Protein AF-A0A6I4SU66-F1 (afdb_monomer)

Secondary structure (DSSP, 8-state):
---TTHHHHHHHHTTPPPPPEEEE-SSSSPEEEEPPPPHHHHHHHHHHHHHHHHHHHHHTTS-EEEEEEETT-SS-EEE-HHHHHT-S-EETTTTEETTEEEEEEEEPPHHHHHHHHHHHHHHHHHHS-TTSS--HHHHHHHHHHHSSS---HHHHHHHHHHS---HHHH-------

Sequence (177 aa):
MAKNGEWAEYEKVIHAPAPRSVKQWDPFPPRTVTEAPSKEYLRRIALHEEFVSRLRDALSSAEWRVRALPRHKLQFEEIAPAALLKSGVISFVRSQVGKLEEVEIIPSTAEERLTKLIWFIEQVCSVVPPKSGMTKPMIQDLAERLFEFHVGDDVFKVAWVEAKIPTGYKTGGRPKQ

Structure (mmCIF, N/CA/C/O backbone):
data_AF-A0A6I4SU66-F1
#
_entry.id   AF-A0A6I4SU66-F1
#
loop_
_atom_site.group_PDB
_atom_site.id
_atom_site.type_symbol
_atom_site.label_atom_id
_atom_site.label_alt_id
_atom_site.label_comp_id
_atom_site.label_asym_id
_atom_site.label_entity_id
_atom_site.label_seq_id
_atom_site.pdbx_PDB_ins_code
_atom_site.Cartn_x
_atom_site.Cartn_y
_atom_site.Cartn_z
_atom_site.occupancy
_atom_site.B_iso_or_equiv
_atom_site.auth_seq_id
_atom_site.auth_comp_id
_atom_site.auth_asym_id
_atom_site.auth_atom_id
_atom_site.pdbx_PDB_model_num
ATOM 1 N N . MET A 1 1 ? 11.846 -2.186 -2.540 1.00 53.62 1 MET A N 1
ATOM 2 C CA . MET A 1 1 ? 13.163 -1.507 -2.603 1.00 53.62 1 MET A CA 1
ATOM 3 C C . MET 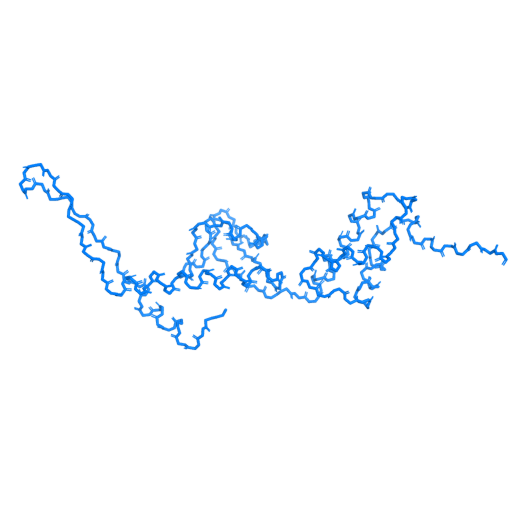A 1 1 ? 14.000 -2.136 -3.716 1.00 53.62 1 MET A C 1
ATOM 5 O O . MET A 1 1 ? 13.967 -3.356 -3.859 1.00 53.62 1 MET A O 1
ATOM 9 N N . ALA A 1 2 ? 14.671 -1.330 -4.546 1.00 54.66 2 ALA A N 1
ATOM 10 C CA . ALA A 1 2 ? 15.570 -1.827 -5.594 1.00 54.66 2 ALA A CA 1
ATOM 11 C C . ALA A 1 2 ? 16.828 -2.440 -4.956 1.00 54.66 2 ALA A C 1
ATOM 13 O O . ALA A 1 2 ? 17.297 -1.936 -3.935 1.00 54.66 2 ALA A O 1
ATOM 14 N N . LYS A 1 3 ? 17.369 -3.524 -5.521 1.00 59.78 3 LYS A N 1
ATOM 15 C CA . LYS A 1 3 ? 18.673 -4.045 -5.088 1.00 59.78 3 LYS A CA 1
ATOM 16 C C . LYS A 1 3 ? 19.758 -3.144 -5.680 1.00 59.78 3 LYS A C 1
ATOM 18 O O . LYS A 1 3 ? 19.577 -2.585 -6.762 1.00 59.78 3 LYS A O 1
ATOM 23 N N . ASN A 1 4 ? 20.856 -2.973 -4.944 1.00 56.72 4 ASN A N 1
ATOM 24 C CA . ASN A 1 4 ? 21.953 -2.060 -5.280 1.00 56.72 4 ASN A CA 1
ATOM 25 C C . ASN A 1 4 ? 22.284 -2.064 -6.784 1.00 56.72 4 ASN A C 1
ATOM 27 O O . ASN A 1 4 ? 22.707 -3.080 -7.327 1.00 56.72 4 ASN A O 1
ATOM 31 N N . GLY A 1 5 ? 22.093 -0.913 -7.437 1.00 75.25 5 GLY A N 1
ATOM 32 C CA . GLY A 1 5 ? 22.437 -0.678 -8.843 1.00 75.25 5 GLY A CA 1
ATOM 33 C C . GLY A 1 5 ? 21.297 -0.835 -9.856 1.00 75.25 5 GLY A C 1
ATOM 34 O O . GLY A 1 5 ? 21.378 -0.221 -10.914 1.00 75.25 5 GLY A O 1
ATOM 35 N N . GLU A 1 6 ? 20.212 -1.554 -9.545 1.00 81.50 6 GLU A N 1
ATOM 36 C CA . GLU A 1 6 ? 19.093 -1.755 -10.490 1.00 81.50 6 GLU A CA 1
ATOM 37 C C . GLU A 1 6 ? 18.376 -0.442 -10.820 1.00 81.50 6 GLU A C 1
ATOM 39 O O . GLU A 1 6 ? 17.959 -0.223 -11.952 1.00 81.50 6 GLU A O 1
ATOM 44 N N . TRP A 1 7 ? 18.244 0.456 -9.838 1.00 83.12 7 TRP A N 1
ATOM 45 C CA . TRP A 1 7 ? 17.643 1.770 -10.065 1.00 83.12 7 TRP A CA 1
ATOM 46 C C . TRP A 1 7 ? 18.511 2.635 -10.986 1.00 83.12 7 TRP A C 1
ATOM 48 O O . TRP A 1 7 ? 18.013 3.211 -11.947 1.00 83.12 7 TRP A O 1
ATOM 58 N N . ALA A 1 8 ? 19.826 2.637 -10.759 1.00 84.88 8 ALA A N 1
ATOM 59 C CA . ALA A 1 8 ? 20.783 3.337 -11.612 1.00 84.88 8 ALA A CA 1
ATOM 60 C C . ALA A 1 8 ? 20.853 2.732 -13.027 1.00 84.88 8 ALA A C 1
ATOM 62 O O . ALA A 1 8 ? 21.100 3.440 -14.000 1.00 84.88 8 ALA A O 1
ATOM 63 N N . GLU A 1 9 ? 20.650 1.418 -13.167 1.00 86.25 9 GLU A N 1
ATOM 64 C CA . GLU A 1 9 ? 20.491 0.771 -14.472 1.00 86.25 9 GLU A CA 1
ATOM 65 C C . GLU A 1 9 ? 19.191 1.218 -15.144 1.00 86.25 9 GLU A C 1
ATOM 67 O O . GLU A 1 9 ? 19.202 1.604 -16.313 1.00 86.25 9 GLU A O 1
ATOM 72 N N . TYR A 1 10 ? 18.086 1.219 -14.4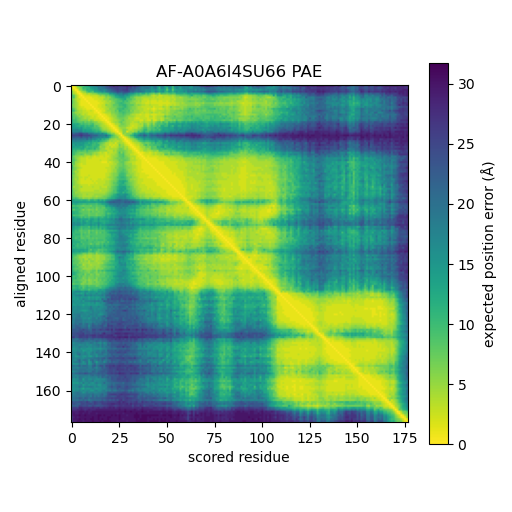00 1.00 85.31 10 TYR A N 1
ATOM 73 C CA . TYR A 1 10 ? 16.786 1.630 -14.904 1.00 85.31 10 TYR A CA 1
ATOM 74 C C . TYR A 1 10 ? 16.804 3.072 -15.403 1.00 85.31 10 TYR A C 1
ATOM 76 O O . TYR A 1 10 ? 16.348 3.312 -16.516 1.00 85.31 10 TYR A O 1
ATOM 84 N N . GLU A 1 11 ? 17.408 4.000 -14.657 1.00 85.62 11 GLU A N 1
ATOM 85 C CA . GLU A 1 11 ? 17.603 5.398 -15.064 1.00 85.62 11 GLU A CA 1
ATOM 86 C C . GLU A 1 11 ? 18.353 5.527 -16.397 1.00 85.62 11 GLU A C 1
ATOM 88 O O . GLU A 1 11 ? 17.979 6.351 -17.232 1.00 85.62 11 GLU A O 1
ATOM 93 N N . LYS A 1 12 ? 19.356 4.676 -16.655 1.00 87.62 12 LYS A N 1
ATOM 94 C CA . LYS A 1 12 ? 20.099 4.684 -17.927 1.00 87.62 12 LYS A CA 1
ATOM 95 C C . LYS A 1 12 ? 19.238 4.260 -19.114 1.00 87.62 12 LYS A C 1
ATOM 97 O O . LYS A 1 12 ? 19.378 4.821 -20.195 1.00 87.62 12 LYS A O 1
ATOM 102 N N . VAL A 1 13 ? 18.358 3.275 -18.928 1.00 89.19 13 VAL A N 1
ATOM 103 C CA . VAL A 1 13 ? 17.538 2.708 -20.019 1.00 89.19 13 VAL A CA 1
ATOM 104 C C . VAL A 1 13 ? 16.131 3.306 -20.100 1.00 89.19 13 VAL A C 1
ATOM 106 O O . VAL A 1 13 ? 15.349 2.959 -20.985 1.00 89.19 13 VAL A O 1
ATOM 109 N N . ILE A 1 14 ? 15.781 4.225 -19.202 1.00 86.56 14 ILE A N 1
ATOM 110 C CA . ILE A 1 14 ? 14.412 4.722 -19.020 1.00 86.56 14 ILE A CA 1
ATOM 111 C C . ILE A 1 14 ? 13.856 5.428 -20.261 1.00 86.56 14 ILE A C 1
ATOM 113 O O . ILE A 1 14 ? 12.670 5.315 -20.593 1.00 86.56 14 ILE A O 1
ATOM 117 N N . HIS A 1 15 ? 14.741 6.098 -20.997 1.00 85.56 15 HIS A N 1
ATOM 118 C CA . HIS A 1 15 ? 14.421 6.849 -22.204 1.00 85.56 15 HIS A CA 1
ATOM 119 C C . HIS A 1 15 ? 14.524 6.015 -23.489 1.00 85.56 15 HIS A C 1
ATOM 121 O O . HIS A 1 15 ? 14.256 6.548 -24.566 1.00 85.56 15 HIS A O 1
ATOM 127 N N . ALA A 1 16 ? 14.848 4.716 -23.401 1.00 87.38 16 ALA A N 1
ATOM 128 C CA . ALA A 1 16 ? 14.924 3.839 -24.568 1.00 87.38 16 ALA A CA 1
ATOM 129 C C . ALA A 1 16 ? 13.577 3.830 -25.327 1.00 87.38 16 ALA A C 1
ATOM 131 O O . ALA A 1 16 ? 12.536 3.521 -24.732 1.00 87.38 16 ALA A O 1
ATOM 132 N N . PRO A 1 17 ? 13.537 4.201 -26.617 1.00 85.56 17 PRO A N 1
ATOM 133 C CA . PRO A 1 17 ? 12.284 4.378 -27.341 1.00 85.56 17 PRO A CA 1
ATOM 134 C C . PRO A 1 17 ? 11.584 3.041 -27.597 1.00 85.56 17 PRO A C 1
ATOM 136 O O . PRO A 1 17 ? 12.222 1.999 -27.731 1.00 85.56 17 PRO A O 1
ATOM 139 N N . ALA A 1 18 ? 10.253 3.081 -27.689 1.00 87.00 18 ALA A N 1
ATOM 140 C CA . ALA A 1 18 ? 9.483 1.934 -28.152 1.00 87.00 18 ALA A CA 1
ATOM 141 C C . ALA A 1 18 ? 9.737 1.661 -29.645 1.00 87.00 18 ALA A C 1
ATOM 143 O O . ALA A 1 18 ? 10.005 2.614 -30.387 1.00 87.00 18 ALA A O 1
ATOM 144 N N . PRO A 1 19 ? 9.620 0.397 -30.094 1.00 88.25 19 PRO A N 1
ATOM 145 C CA . PRO A 1 19 ? 9.773 0.055 -31.498 1.00 88.25 19 PRO A CA 1
ATOM 146 C C . PRO A 1 19 ? 8.761 0.827 -32.335 1.00 88.25 19 PRO A C 1
ATOM 148 O O . PRO A 1 19 ? 7.569 0.888 -32.012 1.00 88.25 19 PRO A O 1
ATOM 151 N N . ARG A 1 20 ? 9.235 1.443 -33.417 1.00 86.81 20 ARG A N 1
ATOM 152 C CA . ARG A 1 20 ? 8.371 2.222 -34.300 1.00 86.81 20 ARG A CA 1
ATOM 153 C C . ARG A 1 20 ? 7.640 1.284 -35.248 1.00 86.81 20 ARG A C 1
ATOM 155 O O . ARG A 1 20 ? 8.224 0.364 -35.811 1.00 86.81 20 ARG A O 1
ATOM 162 N N . SER A 1 21 ? 6.351 1.535 -35.441 1.00 84.38 21 SER A N 1
ATOM 163 C CA . SER A 1 21 ? 5.574 0.895 -36.502 1.00 84.38 21 SER A CA 1
ATOM 164 C C . SER A 1 21 ? 5.320 1.916 -37.596 1.00 84.38 21 SER A C 1
ATOM 166 O O . SER A 1 21 ? 4.704 2.953 -37.351 1.00 84.38 21 SER A O 1
ATOM 168 N N . VAL A 1 22 ? 5.809 1.629 -38.798 1.00 83.12 22 VAL A N 1
ATOM 169 C CA . VAL A 1 22 ? 5.659 2.495 -39.967 1.00 83.12 22 VAL A CA 1
ATOM 170 C C . VAL A 1 22 ? 4.798 1.771 -40.992 1.00 83.12 22 VAL A C 1
ATOM 172 O O . VAL A 1 22 ? 5.075 0.629 -41.357 1.00 83.12 22 VAL A O 1
ATOM 175 N N . LYS A 1 23 ? 3.740 2.433 -41.469 1.00 81.06 23 LYS A N 1
ATOM 176 C CA . LYS A 1 23 ? 2.986 1.955 -42.632 1.00 81.06 23 LYS A CA 1
ATOM 177 C C . LYS A 1 23 ? 3.789 2.279 -43.886 1.00 81.06 23 LYS A C 1
ATOM 179 O O . LYS A 1 23 ? 3.910 3.446 -44.251 1.00 81.06 23 LYS A O 1
ATOM 184 N N . GLN A 1 24 ? 4.345 1.253 -44.517 1.00 80.19 24 GLN A N 1
ATOM 185 C CA . GLN A 1 24 ? 4.952 1.365 -45.835 1.00 80.19 24 GLN A CA 1
ATOM 186 C C . GLN A 1 24 ? 3.860 1.191 -46.886 1.00 80.19 24 GLN A C 1
ATOM 188 O O . GLN A 1 24 ? 3.145 0.188 -46.907 1.00 80.19 24 GLN A O 1
ATOM 193 N N . TRP A 1 25 ? 3.711 2.213 -47.722 1.00 73.19 25 TRP A N 1
ATOM 194 C CA . TRP A 1 25 ? 2.682 2.275 -48.758 1.00 73.19 25 TRP A CA 1
ATOM 195 C C . TRP A 1 25 ? 3.112 1.628 -50.077 1.00 73.19 25 TRP A C 1
ATOM 197 O O . TRP A 1 25 ? 2.270 1.441 -50.949 1.00 73.19 25 TRP A O 1
ATOM 207 N N . ASP A 1 26 ? 4.384 1.245 -50.195 1.00 72.25 26 ASP A N 1
ATOM 208 C CA . ASP A 1 26 ? 4.972 0.704 -51.416 1.00 72.25 26 ASP A CA 1
ATOM 209 C C . ASP A 1 26 ? 5.778 -0.565 -51.082 1.00 72.25 26 ASP A C 1
ATOM 211 O O . ASP A 1 26 ? 6.684 -0.485 -50.244 1.00 72.25 26 ASP A O 1
ATOM 215 N N . PRO A 1 27 ? 5.471 -1.746 -51.658 1.00 60.84 27 PRO A N 1
ATOM 216 C CA . PRO A 1 27 ? 4.463 -2.029 -52.685 1.00 60.84 27 PRO A CA 1
ATOM 217 C C . PRO A 1 27 ? 3.077 -2.367 -52.103 1.00 60.84 27 PRO A C 1
ATOM 219 O O . PRO A 1 27 ? 2.961 -2.853 -50.978 1.00 60.84 27 PRO A O 1
ATOM 222 N N . PHE A 1 28 ? 2.014 -2.160 -52.888 1.00 64.44 28 PHE A N 1
ATOM 223 C CA . PHE A 1 28 ? 0.641 -2.526 -52.513 1.00 64.44 28 PHE A CA 1
ATOM 224 C C . PHE A 1 28 ? 0.485 -4.058 -52.361 1.00 64.44 28 PHE A C 1
ATOM 226 O O . PHE A 1 28 ? 0.989 -4.799 -53.210 1.00 64.44 28 PHE A O 1
ATOM 233 N N . PRO A 1 29 ? -0.235 -4.574 -51.342 1.00 72.88 29 PRO A N 1
ATOM 234 C CA . PRO A 1 29 ? -0.965 -3.856 -50.292 1.00 72.88 29 PRO A CA 1
ATOM 235 C C . PRO A 1 29 ? -0.041 -3.240 -49.226 1.00 72.88 29 PRO A C 1
ATOM 237 O O . PRO A 1 29 ? 1.000 -3.826 -48.929 1.00 72.88 29 PRO A O 1
ATOM 240 N N . PRO A 1 30 ? -0.434 -2.104 -48.609 1.00 75.31 30 PRO A N 1
ATOM 241 C CA . PRO A 1 30 ? 0.383 -1.422 -47.613 1.00 75.31 30 PRO A CA 1
ATOM 242 C C . PRO A 1 30 ? 0.726 -2.370 -46.467 1.00 75.31 30 PRO A C 1
ATOM 244 O O . PRO A 1 30 ? -0.152 -3.003 -45.873 1.00 75.31 30 PRO A O 1
ATOM 247 N N . ARG A 1 31 ? 2.017 -2.459 -46.151 1.00 80.69 31 ARG A N 1
ATOM 248 C CA . ARG A 1 31 ? 2.522 -3.314 -45.078 1.00 80.69 31 ARG A CA 1
ATOM 249 C C . ARG A 1 31 ? 2.896 -2.455 -43.886 1.00 80.69 31 ARG A C 1
ATOM 251 O O . ARG A 1 31 ? 3.549 -1.422 -44.017 1.00 80.69 31 ARG A O 1
ATOM 258 N N . THR A 1 32 ? 2.501 -2.895 -42.701 1.00 81.88 32 THR A N 1
ATOM 259 C CA . THR A 1 32 ? 3.043 -2.336 -41.464 1.00 81.88 32 THR A CA 1
ATOM 260 C C . THR A 1 32 ? 4.378 -3.013 -41.207 1.00 81.88 32 THR A C 1
ATOM 262 O O . THR A 1 32 ? 4.422 -4.221 -40.986 1.00 81.88 32 THR A O 1
ATOM 265 N N . VAL A 1 33 ? 5.460 -2.242 -41.249 1.00 78.75 33 VAL A N 1
ATOM 266 C CA . VAL A 1 33 ? 6.771 -2.706 -40.801 1.00 78.75 33 VAL A CA 1
ATOM 267 C C . VAL A 1 33 ? 6.963 -2.204 -39.381 1.00 78.75 33 VAL A C 1
ATOM 269 O O . VAL A 1 33 ? 6.995 -0.997 -39.132 1.00 78.75 33 VAL A O 1
ATOM 272 N N . THR A 1 34 ? 7.047 -3.142 -38.446 1.00 83.56 34 THR A N 1
ATOM 273 C CA . THR A 1 34 ? 7.402 -2.860 -37.058 1.00 83.56 34 THR A CA 1
ATOM 274 C C . THR A 1 34 ? 8.890 -3.112 -36.895 1.00 83.56 34 THR A C 1
ATOM 276 O O . THR A 1 34 ? 9.381 -4.200 -37.194 1.00 83.56 34 THR A O 1
ATOM 279 N N . GLU A 1 35 ? 9.612 -2.086 -36.460 1.00 86.00 35 GLU A N 1
ATOM 280 C CA . GLU A 1 35 ? 11.018 -2.198 -36.095 1.00 86.00 35 GLU A CA 1
ATOM 281 C C . GLU A 1 35 ? 11.188 -3.242 -34.983 1.00 86.00 35 GLU A C 1
ATOM 283 O O . GLU A 1 35 ? 10.339 -3.366 -34.095 1.00 86.00 35 GLU A O 1
ATOM 288 N N . ALA A 1 36 ? 12.283 -4.000 -35.015 1.00 86.69 36 ALA A N 1
ATOM 289 C CA . ALA A 1 36 ? 12.599 -4.903 -33.918 1.00 86.69 36 ALA A CA 1
ATOM 290 C C . ALA A 1 36 ? 12.864 -4.095 -32.628 1.00 86.69 36 ALA A C 1
ATOM 292 O O . ALA A 1 36 ? 13.493 -3.036 -32.685 1.00 86.69 36 ALA A O 1
ATOM 293 N N . PRO A 1 37 ? 12.419 -4.572 -31.453 1.00 88.69 37 PRO A N 1
ATOM 294 C CA . PRO A 1 37 ? 12.709 -3.901 -30.193 1.00 88.69 37 PRO A CA 1
ATOM 295 C C . PRO A 1 37 ? 14.217 -3.857 -29.931 1.00 88.69 37 PRO A C 1
ATOM 297 O O . PRO A 1 37 ? 14.915 -4.866 -30.057 1.00 88.69 37 PRO A O 1
ATOM 300 N N . SER A 1 38 ? 14.719 -2.694 -29.515 1.00 90.81 38 SER A N 1
ATOM 301 C CA . SER A 1 38 ? 16.111 -2.562 -29.089 1.00 90.81 38 SER A CA 1
ATOM 302 C C . SER A 1 38 ? 16.358 -3.328 -27.783 1.00 90.81 38 SER A C 1
ATOM 304 O O . SER A 1 38 ? 15.455 -3.507 -26.960 1.00 90.81 38 SER A O 1
ATOM 306 N N . LYS A 1 39 ? 17.607 -3.758 -27.553 1.00 92.12 39 LYS A N 1
ATOM 307 C CA . LYS A 1 39 ? 17.998 -4.436 -26.301 1.00 92.12 39 LYS A CA 1
ATOM 308 C C . LYS A 1 39 ? 17.712 -3.574 -25.068 1.00 92.12 39 LYS A C 1
ATOM 310 O O . LYS A 1 39 ? 17.250 -4.089 -24.055 1.00 92.12 39 LYS A O 1
ATOM 315 N N . GLU A 1 40 ? 17.943 -2.269 -25.172 1.00 89.25 40 GLU A N 1
ATOM 316 C CA . GLU A 1 40 ? 17.685 -1.305 -24.098 1.00 89.25 40 GLU A CA 1
ATOM 317 C C . GLU A 1 40 ? 16.190 -1.178 -23.791 1.00 89.25 40 GLU A C 1
ATOM 319 O O . GLU A 1 40 ? 15.805 -1.155 -22.626 1.00 89.25 40 GLU A O 1
ATOM 324 N N . TYR A 1 41 ? 15.331 -1.172 -24.817 1.00 88.44 41 TYR A N 1
ATOM 325 C CA . TYR A 1 41 ? 13.881 -1.140 -24.632 1.00 88.44 41 TYR A CA 1
ATOM 326 C C . TYR A 1 41 ? 13.363 -2.407 -23.941 1.00 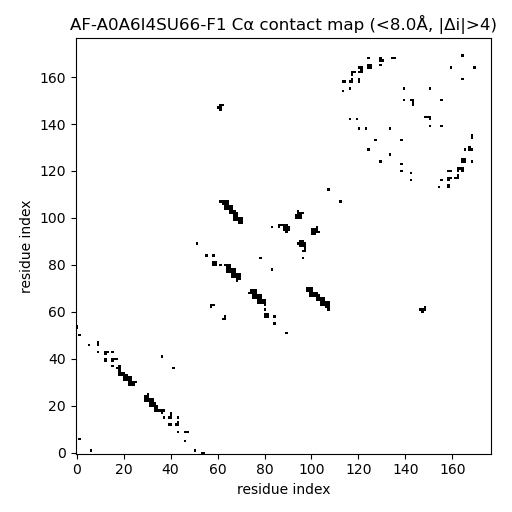88.44 41 TYR A C 1
ATOM 328 O O . TYR A 1 41 ? 12.573 -2.315 -23.000 1.00 88.44 41 TYR A O 1
ATOM 336 N N . LEU A 1 42 ? 13.842 -3.584 -24.359 1.00 91.12 42 LEU A N 1
ATOM 337 C CA . LEU A 1 42 ? 13.498 -4.849 -23.703 1.00 91.12 42 LEU A CA 1
ATOM 338 C C . LEU A 1 42 ? 13.954 -4.856 -22.241 1.00 91.12 42 LEU A C 1
ATOM 340 O O . LEU A 1 42 ? 13.190 -5.241 -21.357 1.00 91.12 42 LEU A O 1
ATOM 344 N N . ARG A 1 43 ? 15.174 -4.374 -21.971 1.00 91.62 43 ARG A N 1
ATOM 345 C CA . ARG A 1 43 ? 15.697 -4.282 -20.604 1.00 91.62 43 ARG A CA 1
ATOM 346 C C . ARG A 1 43 ? 14.894 -3.305 -19.749 1.00 91.62 43 ARG A C 1
ATOM 348 O O . ARG A 1 43 ? 14.616 -3.612 -18.592 1.00 91.62 43 ARG A O 1
ATOM 355 N N . ARG A 1 44 ? 14.465 -2.176 -20.320 1.00 90.62 44 ARG A N 1
ATOM 356 C CA . ARG A 1 44 ? 13.575 -1.219 -19.655 1.00 90.62 44 ARG A CA 1
ATOM 357 C C . ARG A 1 44 ? 12.261 -1.869 -19.229 1.00 90.62 44 ARG A C 1
ATOM 359 O O . ARG A 1 44 ? 11.839 -1.645 -18.101 1.00 90.62 44 ARG A O 1
ATOM 366 N N . ILE A 1 45 ? 11.618 -2.648 -20.106 1.00 90.00 45 ILE A N 1
ATOM 367 C CA . ILE A 1 45 ? 10.368 -3.355 -19.773 1.00 90.00 45 ILE A CA 1
ATOM 368 C C . ILE A 1 45 ? 10.601 -4.329 -18.620 1.00 90.00 45 ILE A C 1
ATOM 370 O O . ILE A 1 45 ? 9.881 -4.261 -17.631 1.00 90.00 45 ILE A O 1
ATOM 374 N N . ALA A 1 46 ? 11.636 -5.167 -18.710 1.00 90.25 46 ALA A N 1
ATOM 375 C CA . ALA A 1 46 ? 11.929 -6.158 -17.677 1.00 90.25 46 ALA A CA 1
ATOM 376 C C . ALA A 1 46 ? 12.161 -5.509 -16.299 1.00 90.25 46 ALA A C 1
ATOM 378 O O . ALA A 1 46 ? 11.518 -5.882 -15.322 1.00 90.25 46 ALA A O 1
ATOM 379 N N . LEU A 1 47 ? 13.014 -4.479 -16.226 1.00 89.81 47 LEU A N 1
ATOM 380 C CA . LEU A 1 47 ? 13.263 -3.745 -14.979 1.00 89.81 47 LEU A CA 1
ATOM 381 C C . LEU A 1 47 ? 11.996 -3.060 -14.446 1.00 89.81 47 LEU A C 1
ATOM 383 O O . LEU A 1 47 ? 11.756 -3.045 -13.239 1.00 89.81 47 LEU A O 1
ATOM 387 N N . HIS A 1 48 ? 11.168 -2.511 -15.339 1.00 89.56 48 HIS A N 1
ATOM 388 C CA . HIS A 1 48 ? 9.899 -1.905 -14.955 1.00 89.56 48 HIS A CA 1
ATOM 389 C C . HIS A 1 48 ? 8.950 -2.927 -14.319 1.00 89.56 48 HIS A C 1
ATOM 391 O O . HIS A 1 48 ? 8.393 -2.667 -13.253 1.00 89.56 48 HIS A O 1
ATOM 397 N N . GLU A 1 49 ? 8.784 -4.093 -14.944 1.00 89.12 49 GLU A N 1
ATOM 398 C CA . GLU A 1 49 ? 7.940 -5.179 -14.440 1.00 89.12 49 GLU A CA 1
ATOM 399 C C . GLU A 1 49 ? 8.442 -5.711 -13.094 1.00 89.12 49 GLU A C 1
ATOM 401 O O . GLU A 1 49 ? 7.644 -5.890 -12.172 1.00 89.12 49 GLU A O 1
ATOM 406 N N . GLU A 1 50 ? 9.757 -5.878 -12.934 1.00 89.88 50 GLU A N 1
ATOM 407 C CA . GLU A 1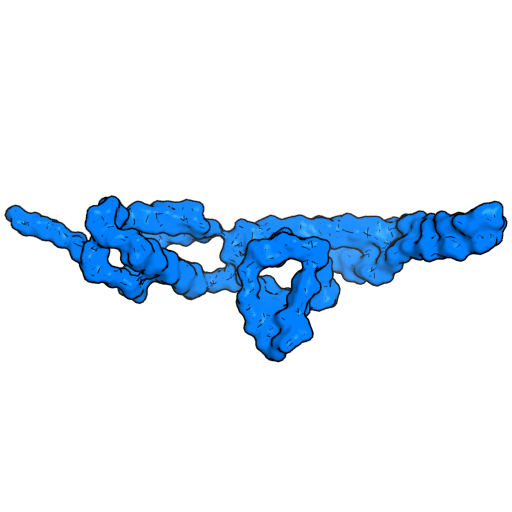 50 ? 10.360 -6.272 -11.658 1.00 89.88 50 GLU A CA 1
ATOM 408 C C . GLU A 1 50 ? 10.061 -5.260 -10.545 1.00 89.88 50 GLU A C 1
ATOM 410 O O . GLU A 1 50 ? 9.673 -5.644 -9.437 1.00 89.88 50 GLU A O 1
ATOM 415 N N . PHE A 1 51 ? 10.202 -3.960 -10.819 1.00 88.12 51 PHE A N 1
ATOM 416 C CA . PHE A 1 51 ? 9.879 -2.925 -9.839 1.00 88.12 51 PHE A CA 1
ATOM 417 C C . PHE A 1 51 ? 8.392 -2.871 -9.515 1.00 88.12 51 PHE A C 1
ATOM 419 O O . PHE A 1 51 ? 8.045 -2.728 -8.343 1.00 88.12 51 PHE A O 1
ATOM 426 N N . VAL A 1 52 ? 7.513 -3.027 -10.508 1.00 88.19 52 VAL A N 1
ATOM 427 C CA . VAL A 1 52 ? 6.065 -3.110 -10.275 1.00 88.19 52 VAL A CA 1
ATOM 428 C C . VAL A 1 52 ? 5.725 -4.314 -9.402 1.00 88.19 52 VAL A C 1
ATOM 430 O O . VAL A 1 52 ? 4.942 -4.168 -8.466 1.00 88.19 52 VAL A O 1
ATOM 433 N N . SER A 1 53 ? 6.321 -5.480 -9.661 1.00 87.44 53 SER A N 1
ATOM 434 C CA . SER A 1 53 ? 6.093 -6.677 -8.847 1.00 87.44 53 SER A CA 1
ATOM 435 C C . SER A 1 53 ? 6.495 -6.434 -7.396 1.00 87.44 53 SER A C 1
ATOM 437 O O . SER A 1 53 ? 5.668 -6.564 -6.501 1.00 87.44 53 SER A O 1
ATOM 439 N N . ARG A 1 54 ? 7.725 -5.962 -7.160 1.00 85.38 54 ARG A N 1
ATOM 440 C CA . ARG A 1 54 ? 8.217 -5.686 -5.800 1.00 85.38 54 ARG A CA 1
ATOM 441 C C . ARG A 1 54 ? 7.410 -4.600 -5.097 1.00 85.38 54 ARG A C 1
ATOM 443 O O . ARG A 1 54 ? 7.270 -4.637 -3.879 1.00 85.38 54 ARG A O 1
ATOM 450 N N . LEU A 1 55 ? 6.918 -3.611 -5.844 1.00 85.06 55 LEU A N 1
ATOM 451 C CA . LEU A 1 55 ? 6.035 -2.586 -5.304 1.00 85.06 55 LEU A CA 1
ATOM 452 C C . LEU A 1 55 ? 4.716 -3.199 -4.834 1.00 85.06 55 LEU A C 1
ATOM 454 O O . LEU A 1 55 ? 4.255 -2.869 -3.749 1.00 85.06 55 LEU A O 1
ATOM 458 N N . ARG A 1 56 ? 4.113 -4.083 -5.633 1.00 84.69 56 ARG A N 1
ATOM 459 C CA . ARG A 1 56 ? 2.868 -4.766 -5.267 1.00 84.69 56 ARG A CA 1
ATOM 460 C C . ARG A 1 56 ? 3.056 -5.656 -4.044 1.00 84.69 56 ARG A C 1
ATOM 462 O O . ARG A 1 56 ? 2.241 -5.572 -3.132 1.00 84.69 56 ARG A O 1
ATOM 469 N N . ASP A 1 57 ? 4.149 -6.412 -3.996 1.00 82.44 57 ASP A N 1
ATOM 470 C CA . ASP A 1 57 ? 4.486 -7.245 -2.840 1.00 82.44 57 ASP A CA 1
ATOM 471 C C . ASP A 1 57 ? 4.646 -6.382 -1.581 1.00 82.44 57 ASP A C 1
ATOM 473 O O . ASP A 1 57 ? 4.045 -6.670 -0.550 1.00 82.44 57 ASP A O 1
ATOM 477 N N . ALA A 1 58 ? 5.368 -5.261 -1.672 1.00 78.00 58 ALA A N 1
ATOM 478 C CA . ALA A 1 58 ? 5.511 -4.334 -0.551 1.00 78.00 58 ALA A CA 1
ATOM 479 C C . ALA A 1 58 ? 4.167 -3.715 -0.132 1.00 78.00 58 ALA A C 1
ATOM 481 O O . ALA A 1 58 ? 3.837 -3.696 1.044 1.00 78.00 58 ALA A O 1
ATOM 482 N N . LEU A 1 59 ? 3.345 -3.249 -1.075 1.00 78.94 59 LEU A N 1
ATOM 483 C CA . LEU A 1 59 ? 2.040 -2.654 -0.759 1.00 78.94 59 LEU A CA 1
ATOM 484 C C . LEU A 1 59 ? 1.040 -3.651 -0.159 1.00 78.94 59 LEU A C 1
ATOM 486 O O . LEU A 1 59 ? 0.063 -3.219 0.450 1.00 78.94 59 LEU A O 1
ATOM 490 N N . SER A 1 60 ? 1.277 -4.953 -0.320 1.00 74.94 60 SER A N 1
ATOM 491 C CA . SER A 1 60 ? 0.489 -6.006 0.322 1.00 74.94 60 SER A CA 1
ATOM 492 C C . SER A 1 60 ? 0.864 -6.284 1.781 1.00 74.94 60 SER A C 1
ATOM 494 O O . SER A 1 60 ? 0.269 -7.178 2.360 1.00 74.94 60 SER A O 1
ATOM 496 N N . SER A 1 61 ? 1.833 -5.567 2.372 1.00 67.56 61 SER A N 1
ATOM 497 C CA . SER A 1 61 ? 2.231 -5.776 3.774 1.00 67.56 61 SER A CA 1
ATOM 498 C C . SER A 1 61 ? 1.546 -4.849 4.796 1.00 67.56 61 SER A C 1
ATOM 500 O O . SER A 1 61 ? 1.964 -4.834 5.946 1.00 67.56 61 SER A O 1
ATOM 502 N N . ALA A 1 62 ? 0.545 -4.035 4.420 1.00 62.62 62 ALA A N 1
ATOM 503 C CA . ALA A 1 62 ? -0.116 -2.949 5.192 1.00 62.62 62 ALA A CA 1
ATOM 504 C C . ALA A 1 62 ? 0.799 -1.968 5.952 1.00 62.62 62 ALA A C 1
ATOM 506 O O . ALA A 1 62 ? 0.317 -1.020 6.579 1.00 62.62 62 ALA A O 1
ATOM 507 N N . GLU A 1 63 ? 2.111 -2.144 5.874 1.00 71.25 63 GLU A N 1
ATOM 508 C CA . GLU A 1 63 ? 3.138 -1.288 6.454 1.00 71.25 63 GLU A CA 1
ATOM 509 C C . GLU A 1 63 ? 3.284 0.019 5.686 1.00 71.25 63 GLU A C 1
ATOM 511 O O . GLU A 1 63 ? 3.977 0.923 6.142 1.00 71.25 63 GLU A O 1
ATOM 516 N N . TRP A 1 64 ? 2.632 0.136 4.532 1.00 77.19 64 TRP A N 1
ATOM 517 C CA . TRP A 1 64 ? 2.776 1.255 3.622 1.00 77.19 64 TRP A CA 1
ATOM 518 C C . TRP A 1 64 ? 1.448 1.976 3.455 1.00 77.19 64 TRP A C 1
ATOM 520 O O . TRP A 1 64 ? 0.407 1.381 3.171 1.00 77.19 64 TRP A O 1
ATOM 530 N N . ARG A 1 65 ? 1.503 3.293 3.596 1.00 78.19 65 ARG A N 1
ATOM 531 C CA . ARG A 1 65 ? 0.453 4.200 3.160 1.00 78.19 65 ARG A CA 1
ATOM 532 C C . ARG A 1 65 ? 0.794 4.742 1.802 1.00 78.19 65 ARG A C 1
ATOM 534 O O . ARG A 1 65 ? 1.965 4.932 1.472 1.00 78.19 65 ARG A O 1
ATOM 541 N N . VAL A 1 66 ? -0.255 5.055 1.060 1.00 82.00 66 VAL A N 1
ATOM 542 C CA . VAL A 1 66 ? -0.108 5.728 -0.213 1.00 82.00 66 VAL A CA 1
ATOM 543 C C . VAL A 1 66 ? -0.887 7.022 -0.182 1.00 82.00 66 VAL A C 1
ATOM 545 O O . VAL A 1 66 ? -2.082 7.038 0.103 1.00 82.00 66 VAL A O 1
ATOM 548 N N . ARG A 1 67 ? -0.192 8.116 -0.464 1.00 87.19 67 ARG A N 1
ATOM 549 C CA . ARG A 1 67 ? -0.790 9.425 -0.690 1.00 87.19 67 ARG A CA 1
ATOM 550 C C . ARG A 1 67 ? -0.565 9.782 -2.141 1.00 87.19 67 ARG A C 1
ATOM 552 O O . ARG A 1 67 ? 0.470 9.452 -2.704 1.00 87.19 67 ARG A O 1
ATOM 559 N N . ALA A 1 68 ? -1.539 10.407 -2.768 1.00 87.06 68 ALA A N 1
ATOM 560 C CA . ALA A 1 68 ? -1.380 10.850 -4.141 1.00 87.06 68 ALA A CA 1
ATOM 561 C C . ALA A 1 68 ? -2.211 12.095 -4.394 1.00 87.06 68 ALA A C 1
ATOM 563 O O . ALA A 1 68 ? -3.163 12.370 -3.662 1.00 87.06 68 ALA A O 1
ATOM 564 N N . LEU A 1 69 ? -1.880 12.806 -5.461 1.00 87.88 69 LEU A N 1
ATOM 565 C CA . LEU A 1 69 ? -2.654 13.919 -5.969 1.00 87.88 69 LEU A CA 1
ATOM 566 C C . LEU A 1 69 ? -3.580 13.420 -7.089 1.00 87.88 69 LEU A C 1
ATOM 568 O O . LEU A 1 69 ? -3.124 13.009 -8.161 1.00 87.88 69 LEU A O 1
ATOM 572 N N . PRO A 1 70 ? -4.907 13.410 -6.893 1.00 83.31 70 P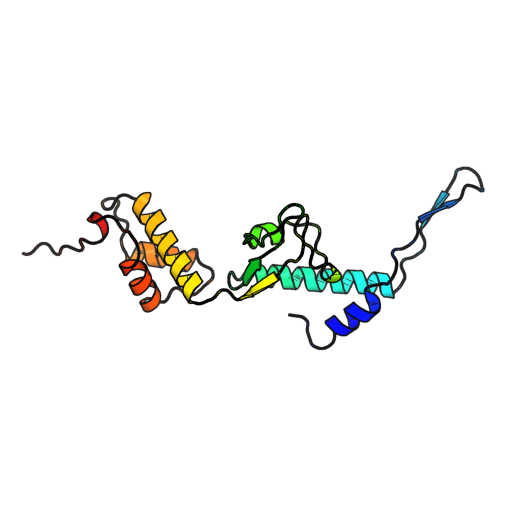RO A N 1
ATOM 573 C CA . PRO A 1 70 ? -5.822 13.143 -7.993 1.00 83.31 70 PRO A CA 1
ATOM 574 C C . PRO A 1 70 ? -5.698 14.248 -9.047 1.00 83.31 70 PRO A C 1
ATOM 576 O O . PRO A 1 70 ? -5.657 15.421 -8.694 1.00 83.31 70 PRO A O 1
ATOM 579 N N . ARG A 1 71 ? -5.731 13.889 -10.337 1.00 75.94 71 ARG A N 1
ATOM 580 C CA . ARG A 1 71 ? -5.481 14.753 -11.519 1.00 75.94 71 ARG A CA 1
ATOM 581 C C . ARG A 1 71 ? -6.254 16.089 -11.612 1.00 75.94 71 ARG A C 1
ATOM 583 O O . ARG A 1 71 ? -6.017 16.881 -12.517 1.00 75.94 71 ARG A O 1
ATOM 590 N N . HIS A 1 72 ? -7.202 16.337 -10.713 1.00 77.06 72 HIS A N 1
ATOM 591 C CA . HIS A 1 72 ? -8.031 17.546 -10.659 1.00 77.06 72 HIS A CA 1
ATOM 592 C C . HIS A 1 72 ? -8.151 18.138 -9.248 1.00 77.06 72 HIS A C 1
ATOM 594 O O . HIS A 1 72 ? -9.051 18.934 -8.990 1.00 77.06 72 HIS A O 1
ATOM 600 N N . LYS A 1 73 ? -7.287 17.731 -8.316 1.00 79.50 73 LYS A N 1
ATOM 601 C CA . LYS A 1 73 ? -7.273 18.233 -6.943 1.00 79.50 73 LYS A CA 1
ATOM 602 C C . LYS A 1 73 ? -5.934 18.893 -6.649 1.00 79.50 73 LYS A C 1
ATOM 604 O O . LYS A 1 73 ? -4.920 18.542 -7.229 1.00 79.50 73 LYS A O 1
ATOM 609 N N . LEU A 1 74 ? -5.959 19.858 -5.736 1.00 82.31 74 LEU A N 1
ATOM 610 C CA . LEU A 1 74 ? -4.768 20.582 -5.273 1.00 82.31 74 LEU A CA 1
ATOM 611 C C . LEU A 1 74 ? -4.203 20.006 -3.969 1.00 82.31 74 LEU A C 1
ATOM 613 O O . LEU A 1 74 ? -3.268 20.561 -3.404 1.00 82.31 74 LEU A O 1
ATOM 617 N N . GLN A 1 75 ? -4.811 18.941 -3.450 1.00 84.62 75 GLN A N 1
ATOM 618 C CA . GLN A 1 75 ? -4.445 18.350 -2.173 1.00 84.62 75 GLN A CA 1
ATOM 619 C C . GLN A 1 75 ? -4.197 16.858 -2.335 1.00 84.62 75 GLN A C 1
ATOM 621 O O . GLN A 1 75 ? -4.891 16.175 -3.091 1.00 84.62 75 GLN A O 1
ATOM 626 N N . PHE A 1 76 ? -3.207 16.382 -1.586 1.00 84.25 76 PHE A N 1
ATOM 627 C CA . PHE A 1 76 ? -2.913 14.968 -1.445 1.00 84.25 76 PHE A CA 1
ATOM 628 C C . PHE A 1 76 ? -4.041 14.268 -0.701 1.00 84.25 76 PHE A C 1
ATOM 630 O O . PHE A 1 76 ? -4.436 14.693 0.385 1.00 84.25 76 PHE A O 1
ATOM 637 N N . GLU A 1 77 ? -4.491 13.151 -1.254 1.00 85.19 77 GLU A N 1
ATOM 638 C CA . GLU A 1 77 ? -5.465 12.268 -0.629 1.00 85.19 77 GLU A CA 1
ATOM 639 C C . GLU A 1 77 ? -4.807 10.941 -0.275 1.00 85.19 77 GLU A C 1
ATOM 641 O O . GLU A 1 77 ? -3.937 10.448 -0.996 1.00 85.19 77 GLU A O 1
ATOM 646 N N . GLU A 1 78 ? -5.218 10.365 0.852 1.00 83.00 78 GLU A N 1
ATOM 647 C CA . GLU A 1 78 ? -4.819 9.011 1.209 1.00 83.00 78 GLU A CA 1
ATOM 648 C C . GLU A 1 78 ? -5.608 8.015 0.357 1.00 83.00 78 GLU A C 1
ATOM 650 O O . GLU A 1 78 ? -6.838 8.044 0.288 1.00 83.00 78 GLU A O 1
ATOM 655 N N . ILE A 1 79 ? -4.875 7.145 -0.326 1.00 83.00 79 ILE A N 1
ATOM 656 C CA . ILE A 1 79 ? -5.410 6.151 -1.243 1.00 83.00 79 ILE A CA 1
ATOM 657 C C . ILE A 1 79 ? -5.189 4.776 -0.628 1.00 83.00 79 ILE A C 1
ATOM 659 O O . ILE A 1 79 ? -4.085 4.432 -0.207 1.00 83.00 79 ILE A O 1
ATOM 663 N N . ALA A 1 80 ? -6.239 3.955 -0.623 1.00 78.12 80 ALA A N 1
ATOM 664 C CA . ALA A 1 80 ? -6.120 2.568 -0.198 1.00 78.12 80 ALA A CA 1
ATOM 665 C C . ALA A 1 80 ? -5.058 1.843 -1.056 1.00 78.12 80 ALA A C 1
ATOM 667 O O . ALA A 1 80 ? -5.210 1.823 -2.282 1.00 78.12 80 ALA A O 1
ATOM 668 N N . PRO A 1 81 ? -4.040 1.187 -0.462 1.00 78.69 81 PRO A N 1
ATOM 669 C CA . PRO A 1 81 ? -3.019 0.448 -1.212 1.00 78.69 81 PRO A CA 1
ATOM 670 C C . PRO A 1 81 ? -3.613 -0.551 -2.218 1.00 78.69 81 PRO A C 1
ATOM 672 O O . PRO A 1 81 ? -3.147 -0.663 -3.352 1.00 78.69 81 PRO A O 1
ATOM 675 N N . ALA A 1 82 ? -4.735 -1.186 -1.858 1.00 72.50 82 ALA A N 1
ATOM 676 C CA . ALA A 1 82 ? -5.489 -2.091 -2.726 1.00 72.50 82 ALA A CA 1
ATOM 677 C C . ALA A 1 82 ? -5.963 -1.454 -4.049 1.00 72.50 82 ALA A C 1
ATOM 679 O O . ALA A 1 82 ? -6.118 -2.157 -5.050 1.00 72.50 82 ALA A O 1
ATOM 680 N N . ALA A 1 83 ? -6.189 -0.137 -4.086 1.00 74.44 83 ALA A N 1
ATOM 681 C CA . ALA A 1 83 ? -6.530 0.574 -5.315 1.00 74.44 83 ALA A CA 1
ATOM 682 C C . ALA A 1 83 ? -5.327 0.669 -6.270 1.00 74.44 83 ALA A C 1
ATOM 684 O O . ALA A 1 83 ? -5.504 0.566 -7.484 1.00 74.44 83 ALA A O 1
ATOM 685 N N . LEU A 1 84 ? -4.103 0.789 -5.739 1.00 75.69 84 LEU A N 1
ATOM 686 C CA . LEU A 1 84 ? -2.879 0.792 -6.546 1.00 75.69 84 LEU A CA 1
ATOM 687 C C . LEU A 1 84 ? -2.535 -0.599 -7.076 1.00 75.69 84 LEU A C 1
ATOM 689 O O . LEU A 1 84 ? -2.117 -0.715 -8.227 1.00 75.69 84 LEU A O 1
ATOM 693 N N . LEU A 1 85 ? -2.788 -1.652 -6.289 1.00 73.81 85 LEU A N 1
ATOM 694 C CA . LEU A 1 85 ? -2.582 -3.043 -6.718 1.00 73.81 85 LEU A CA 1
ATOM 695 C C . LEU A 1 85 ? -3.377 -3.388 -7.988 1.00 73.81 85 LEU A C 1
ATOM 697 O O . LEU A 1 85 ? -2.910 -4.165 -8.819 1.00 73.81 85 LEU A O 1
ATOM 701 N N . LYS A 1 86 ? -4.552 -2.772 -8.165 1.00 74.94 86 LYS A N 1
ATOM 702 C CA . LYS A 1 86 ? -5.442 -2.984 -9.318 1.00 74.94 86 LYS A CA 1
ATOM 703 C C . LYS A 1 86 ? -5.117 -2.102 -10.528 1.00 74.94 86 LYS A C 1
ATOM 705 O O . LYS A 1 86 ? -5.725 -2.283 -11.581 1.00 74.94 86 LYS A O 1
ATOM 710 N N . SER A 1 87 ? -4.193 -1.146 -10.409 1.00 77.56 87 SER A N 1
ATOM 711 C CA . SER A 1 87 ? -3.848 -0.273 -11.530 1.00 77.56 87 SER A CA 1
ATOM 712 C C . SER A 1 87 ? -3.003 -1.014 -12.568 1.00 77.56 87 SER A C 1
ATOM 714 O O . SER A 1 87 ? -1.967 -1.604 -12.250 1.00 77.56 87 SER A O 1
ATOM 716 N N . GLY A 1 88 ? -3.430 -0.938 -13.831 1.00 72.12 88 GLY A N 1
ATOM 717 C CA . GLY A 1 88 ? -2.666 -1.434 -14.980 1.00 72.12 88 GLY A CA 1
ATOM 718 C C . GLY A 1 88 ? -1.552 -0.488 -15.437 1.00 72.12 88 GLY A C 1
ATOM 719 O O . GLY A 1 88 ? -0.726 -0.878 -16.254 1.00 72.12 88 GLY A O 1
ATOM 720 N N . VAL A 1 89 ? -1.515 0.746 -14.923 1.00 81.56 89 VAL A N 1
ATOM 721 C CA . VAL A 1 89 ? -0.524 1.760 -15.307 1.00 81.56 89 VAL A CA 1
ATOM 722 C C . VAL A 1 89 ? 0.184 2.259 -14.057 1.00 81.56 89 VAL A C 1
ATOM 724 O O . VAL A 1 89 ? -0.443 2.891 -13.205 1.00 81.56 89 VAL A O 1
ATOM 727 N N . ILE A 1 90 ? 1.482 1.981 -13.960 1.00 84.69 90 ILE A N 1
ATOM 728 C CA . ILE A 1 90 ? 2.391 2.505 -12.937 1.00 84.69 90 ILE A CA 1
ATOM 729 C C . ILE A 1 90 ? 3.563 3.133 -13.689 1.00 84.69 90 ILE A C 1
ATOM 731 O O . ILE A 1 90 ? 4.120 2.525 -14.592 1.00 84.69 90 ILE A O 1
ATOM 735 N N . SER A 1 91 ? 3.927 4.366 -13.360 1.00 84.19 91 SER A N 1
ATOM 736 C CA . SER A 1 91 ? 5.083 5.056 -13.924 1.00 84.19 91 SER A CA 1
ATOM 737 C C . SER A 1 91 ? 5.902 5.642 -12.791 1.00 84.19 91 SER A C 1
ATOM 739 O O . SER A 1 91 ? 5.523 6.648 -12.196 1.00 84.19 91 SER A O 1
ATOM 741 N N . PHE A 1 92 ? 7.050 5.026 -12.517 1.00 82.38 92 PHE A N 1
ATOM 742 C CA . PHE A 1 92 ? 7.958 5.498 -11.475 1.00 82.38 92 PHE A CA 1
ATOM 743 C C . PHE A 1 92 ? 8.599 6.853 -11.812 1.00 82.38 92 PHE A C 1
ATOM 745 O O . PHE A 1 92 ? 8.920 7.614 -10.915 1.00 82.38 92 PHE A O 1
ATOM 752 N N . VAL A 1 93 ? 8.747 7.183 -13.100 1.00 81.38 93 VAL A N 1
ATOM 753 C CA . VAL A 1 93 ? 9.382 8.440 -13.557 1.00 81.38 93 VAL A CA 1
ATOM 754 C C . VAL A 1 93 ? 8.495 9.642 -13.312 1.00 81.38 93 VAL A C 1
ATOM 756 O O . VAL A 1 93 ? 8.959 10.720 -12.969 1.00 81.38 93 VAL A O 1
ATOM 759 N N . ARG A 1 94 ? 7.201 9.455 -13.565 1.00 80.31 94 ARG A N 1
ATOM 760 C CA . ARG A 1 94 ? 6.194 10.507 -13.434 1.00 80.31 94 ARG A CA 1
ATOM 761 C C . ARG A 1 94 ? 5.497 10.452 -12.078 1.00 80.31 94 ARG A C 1
ATOM 763 O O . ARG A 1 94 ? 4.501 11.144 -11.908 1.00 80.31 94 ARG A O 1
ATOM 770 N N . SER A 1 95 ? 5.955 9.576 -11.180 1.00 81.88 95 SER A N 1
ATOM 771 C CA . SER A 1 95 ? 5.290 9.250 -9.916 1.00 81.88 95 SER A CA 1
ATOM 772 C C . SER A 1 95 ? 3.778 9.078 -10.097 1.00 81.88 95 SER A C 1
ATOM 774 O O . SER A 1 95 ? 2.982 9.699 -9.404 1.00 81.88 95 SER A O 1
ATOM 776 N N . GLN A 1 96 ? 3.370 8.289 -11.094 1.00 84.31 96 GLN A N 1
ATOM 777 C CA . GLN A 1 96 ? 1.978 8.201 -11.538 1.00 84.31 96 GLN A CA 1
ATOM 778 C C . GLN A 1 96 ? 1.455 6.775 -11.413 1.00 84.31 96 GLN A C 1
ATOM 780 O O . GLN A 1 96 ? 2.106 5.830 -11.860 1.00 84.31 96 GLN A O 1
ATOM 785 N N . VAL A 1 97 ? 0.238 6.617 -10.890 1.00 83.62 97 VAL A N 1
ATOM 786 C CA . VAL A 1 97 ? -0.480 5.338 -10.899 1.00 83.62 97 VAL A CA 1
ATOM 787 C C . VAL A 1 97 ? -1.914 5.547 -11.379 1.00 83.62 97 VAL A C 1
ATOM 789 O O . VAL A 1 97 ? -2.741 6.167 -10.712 1.00 83.62 97 VAL A O 1
ATOM 792 N N . GLY A 1 98 ? -2.231 5.030 -12.566 1.00 83.25 98 GLY A N 1
ATOM 793 C CA . GLY A 1 98 ? -3.536 5.224 -13.197 1.00 83.25 98 GLY A CA 1
ATOM 794 C C . GLY A 1 98 ? -3.849 6.709 -13.422 1.00 83.25 98 GLY A C 1
ATOM 795 O O . GLY A 1 98 ? -3.200 7.368 -14.230 1.00 83.25 98 GLY A O 1
ATOM 796 N N . LYS A 1 99 ? -4.864 7.231 -12.720 1.00 83.06 99 LYS A N 1
ATOM 797 C CA . LYS A 1 99 ? -5.271 8.653 -12.755 1.00 83.06 99 LYS A CA 1
ATOM 798 C C . LYS A 1 99 ? -4.689 9.487 -11.60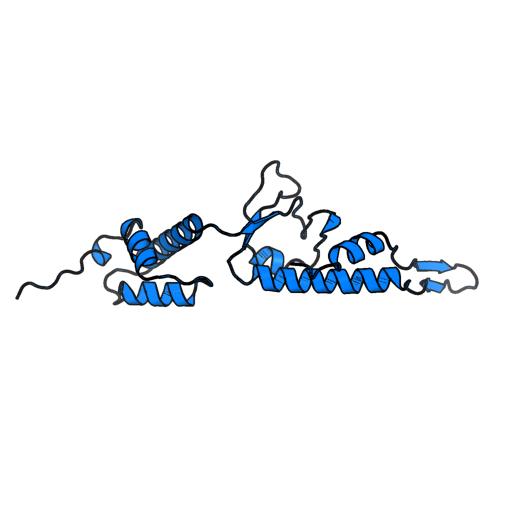0 1.00 83.06 9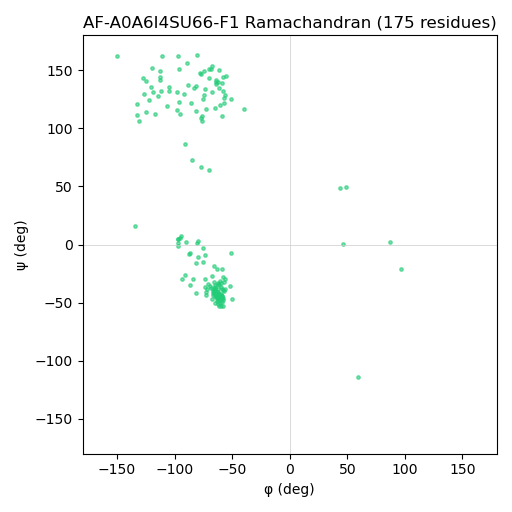9 LYS A C 1
ATOM 800 O O . LYS A 1 99 ? -5.080 10.640 -11.442 1.00 83.06 99 LYS A O 1
ATOM 805 N N . LEU A 1 100 ? -3.831 8.892 -10.779 1.00 83.94 100 LEU A N 1
ATOM 806 C CA . LEU A 1 100 ? -3.202 9.531 -9.629 1.00 83.94 100 LEU A CA 1
ATOM 807 C C . LEU A 1 100 ? -1.804 9.996 -10.020 1.00 83.94 100 LEU A C 1
ATOM 809 O O . LEU A 1 100 ? -1.048 9.224 -10.611 1.00 83.94 100 LEU A O 1
ATOM 813 N N . GLU A 1 101 ? -1.483 11.238 -9.698 1.00 85.12 101 GLU A N 1
ATOM 814 C CA . GLU A 1 101 ? -0.192 11.881 -9.934 1.00 85.12 101 GLU A CA 1
ATOM 815 C C . GLU A 1 101 ? 0.501 12.111 -8.582 1.00 85.12 101 GLU A C 1
ATOM 817 O O . GLU A 1 101 ? -0.143 12.022 -7.537 1.00 85.12 101 GLU A O 1
ATOM 822 N N . GLU A 1 102 ? 1.817 12.337 -8.595 1.00 84.31 102 GLU A N 1
ATOM 823 C CA . GLU A 1 102 ? 2.625 12.564 -7.383 1.00 84.31 102 GLU A CA 1
ATOM 824 C C . GLU A 1 102 ? 2.381 11.511 -6.285 1.00 84.31 102 GLU A C 1
ATOM 826 O O . GLU A 1 102 ? 2.086 11.814 -5.135 1.00 84.31 102 GLU A O 1
ATOM 831 N N . VAL A 1 103 ? 2.441 10.232 -6.652 1.00 83.88 103 VAL A N 1
ATOM 832 C CA . VAL A 1 103 ? 2.197 9.127 -5.721 1.00 83.88 103 VAL A CA 1
ATOM 833 C C . VAL A 1 103 ? 3.372 8.979 -4.749 1.00 83.88 103 VAL A C 1
ATOM 835 O O . VAL A 1 103 ? 4.481 8.625 -5.150 1.00 83.88 103 VAL A O 1
ATOM 838 N N . GLU A 1 104 ? 3.104 9.183 -3.463 1.00 84.88 104 GLU A N 1
ATOM 839 C CA . GLU A 1 104 ? 4.022 8.994 -2.342 1.00 84.88 104 GLU A CA 1
ATOM 840 C C . GLU A 1 104 ? 3.685 7.712 -1.580 1.00 84.88 104 GLU A C 1
ATOM 842 O O . GLU A 1 104 ? 2.534 7.477 -1.205 1.00 84.88 104 GLU A O 1
ATOM 847 N N . ILE A 1 105 ? 4.700 6.892 -1.306 1.00 80.94 105 ILE A N 1
ATOM 848 C CA . ILE A 1 105 ? 4.561 5.650 -0.539 1.00 80.94 105 ILE A CA 1
ATOM 849 C C . ILE A 1 105 ? 5.397 5.790 0.728 1.00 80.94 105 ILE A C 1
ATOM 851 O O . ILE A 1 105 ? 6.621 5.883 0.665 1.00 80.94 105 ILE A O 1
ATOM 855 N N . ILE A 1 106 ? 4.724 5.846 1.874 1.00 83.19 106 ILE A N 1
ATOM 856 C CA . ILE A 1 106 ? 5.306 6.226 3.166 1.00 83.19 106 ILE A CA 1
ATOM 857 C C . ILE A 1 106 ? 5.032 5.095 4.163 1.00 83.19 106 ILE A C 1
ATOM 859 O O . ILE A 1 106 ? 3.930 4.543 4.142 1.00 83.19 106 ILE A O 1
ATOM 863 N N . PRO A 1 107 ? 5.969 4.739 5.057 1.00 77.88 107 PRO A N 1
ATOM 864 C CA . PRO A 1 107 ? 5.678 3.785 6.120 1.00 77.88 107 PRO A CA 1
ATOM 865 C C . PRO A 1 107 ? 4.517 4.271 7.009 1.00 77.88 107 PRO A C 1
ATOM 867 O O . PRO A 1 107 ? 4.406 5.457 7.339 1.00 77.88 107 PRO A O 1
ATOM 870 N N . SER A 1 108 ? 3.631 3.355 7.393 1.00 75.75 108 SER A N 1
ATOM 871 C CA . SER A 1 108 ? 2.575 3.624 8.366 1.00 75.75 108 SER A CA 1
ATOM 872 C C . SER A 1 108 ? 3.177 3.706 9.768 1.00 75.75 108 SER A C 1
ATOM 874 O O . SER A 1 108 ? 4.008 2.884 10.159 1.00 75.75 108 SER A O 1
ATOM 876 N N . THR A 1 109 ? 2.781 4.725 10.526 1.00 78.00 109 THR A N 1
ATOM 877 C CA . THR A 1 109 ? 3.305 4.962 11.876 1.00 78.00 109 THR A CA 1
ATOM 878 C C . THR A 1 109 ? 2.616 4.065 12.909 1.00 78.00 109 THR A C 1
ATOM 880 O O . THR A 1 109 ? 1.542 3.505 12.677 1.00 78.00 109 THR A O 1
ATOM 883 N N . ALA A 1 110 ? 3.220 3.920 14.094 1.00 74.12 110 ALA A N 1
ATOM 884 C CA . ALA A 1 110 ? 2.592 3.198 15.204 1.00 74.12 110 ALA A CA 1
ATOM 885 C C . ALA A 1 110 ? 1.248 3.825 15.629 1.00 74.12 110 ALA A C 1
ATOM 887 O O . ALA A 1 110 ? 0.303 3.098 15.926 1.00 74.12 110 ALA A O 1
ATOM 888 N N . GLU A 1 111 ? 1.153 5.154 15.586 1.00 78.06 111 GLU A N 1
ATOM 889 C CA . GLU A 1 111 ? -0.042 5.932 15.930 1.00 78.06 111 GLU A CA 1
ATOM 890 C C . GLU A 1 111 ? -1.214 5.668 14.971 1.00 78.06 111 GLU A C 1
ATOM 892 O O . GLU A 1 111 ? -2.365 5.531 15.384 1.00 78.06 111 GLU A O 1
ATOM 897 N N . GLU A 1 112 ? -0.936 5.489 13.683 1.00 74.62 112 GLU A N 1
ATOM 898 C CA . GLU A 1 112 ? -1.969 5.126 12.708 1.00 74.62 112 GLU A CA 1
ATOM 899 C C . GLU A 1 112 ? -2.455 3.695 12.869 1.00 74.62 112 GLU A C 1
ATOM 901 O O . GLU A 1 112 ? -3.649 3.437 12.719 1.00 74.62 112 GLU A O 1
ATOM 906 N N . ARG A 1 113 ? -1.552 2.756 13.178 1.00 78.31 113 ARG A N 1
ATOM 907 C CA . ARG A 1 113 ? -1.946 1.374 13.490 1.00 78.31 113 ARG A CA 1
ATOM 908 C C . ARG A 1 113 ? -2.881 1.350 14.695 1.00 78.31 113 ARG A C 1
ATOM 910 O O . ARG A 1 113 ? -3.910 0.679 14.646 1.00 78.31 113 ARG A O 1
ATOM 917 N N . LEU A 1 114 ? -2.573 2.148 15.719 1.00 83.81 114 LEU A N 1
ATOM 918 C CA . LEU A 1 114 ? -3.444 2.343 16.876 1.00 83.81 114 LEU A CA 1
ATOM 919 C C . LEU A 1 114 ? -4.799 2.940 16.464 1.00 83.81 114 LEU A C 1
ATOM 921 O O . LEU A 1 114 ? -5.839 2.392 16.817 1.00 83.81 114 LEU A O 1
ATOM 925 N N . THR A 1 115 ? -4.798 3.993 15.645 1.00 85.31 115 THR A N 1
ATOM 926 C CA . THR A 1 115 ? -6.025 4.646 15.155 1.00 85.31 115 THR A CA 1
ATOM 927 C C . THR A 1 115 ? -6.914 3.683 14.357 1.00 85.31 115 THR A C 1
ATOM 929 O O . THR A 1 115 ? -8.126 3.625 14.573 1.00 85.31 115 THR A O 1
ATOM 932 N N . LYS A 1 116 ? -6.327 2.872 13.465 1.00 85.06 116 LYS A N 1
ATOM 933 C CA . LYS A 1 116 ? -7.048 1.830 12.712 1.00 85.06 116 LYS A CA 1
ATOM 934 C C . LYS A 1 116 ? -7.647 0.776 13.639 1.00 85.06 116 LYS A C 1
ATOM 936 O O . LYS A 1 116 ? -8.778 0.348 13.416 1.00 85.06 116 LYS A O 1
ATOM 941 N N . LEU A 1 117 ? -6.910 0.374 14.673 1.00 88.50 117 LEU A N 1
ATOM 942 C CA . LEU A 1 117 ? -7.377 -0.600 15.653 1.00 88.50 117 LEU A CA 1
ATOM 943 C C . LEU A 1 117 ? -8.542 -0.051 16.491 1.00 88.50 117 LEU A C 1
ATOM 945 O O . LEU A 1 117 ? -9.526 -0.760 16.688 1.00 88.50 117 LEU A O 1
ATOM 949 N N . ILE A 1 118 ? -8.474 1.216 16.914 1.00 90.69 118 ILE A N 1
ATOM 950 C CA . ILE A 1 118 ? -9.573 1.916 17.599 1.00 90.69 118 ILE A CA 1
ATOM 951 C C . ILE A 1 118 ? -10.823 1.911 16.720 1.00 90.69 118 ILE A C 1
ATOM 953 O O . ILE A 1 118 ? -11.879 1.449 17.153 1.00 90.69 118 ILE A O 1
ATOM 957 N N . TRP A 1 119 ? -10.692 2.356 15.467 1.00 91.38 119 TRP A N 1
ATOM 958 C CA . TRP A 1 119 ? -11.810 2.394 14.527 1.00 91.38 119 TRP A CA 1
ATOM 959 C C . TRP A 1 119 ? -12.418 1.005 14.306 1.00 91.38 119 TRP A C 1
ATOM 961 O O . TRP A 1 119 ? -13.636 0.851 14.350 1.00 91.38 119 TRP A O 1
ATOM 971 N N . PHE A 1 120 ? -11.586 -0.025 14.134 1.00 91.94 120 PHE A N 1
ATOM 972 C CA . PHE A 1 120 ? -12.049 -1.405 14.002 1.00 91.94 120 PHE A CA 1
ATOM 973 C C . PHE A 1 120 ? -12.862 -1.864 15.219 1.00 91.94 120 PHE A C 1
ATOM 975 O O . PHE A 1 120 ? -13.964 -2.389 15.053 1.00 91.94 120 PHE A O 1
ATOM 982 N N . ILE A 1 121 ? -12.361 -1.627 16.436 1.00 91.25 121 ILE A N 1
ATOM 983 C CA . ILE A 1 121 ? -13.062 -1.985 17.676 1.00 91.25 121 ILE A CA 1
ATOM 984 C C . ILE A 1 121 ? -14.426 -1.282 17.747 1.00 91.25 121 ILE A C 1
ATOM 986 O O . ILE A 1 121 ? -15.427 -1.923 18.076 1.00 91.25 121 ILE A O 1
ATOM 990 N N . GLU A 1 122 ? -14.488 0.007 17.407 1.00 91.81 122 GLU A N 1
ATOM 991 C CA . GLU A 1 122 ? -15.738 0.775 17.362 1.00 91.81 122 GLU A CA 1
ATOM 992 C C . GLU A 1 122 ? -16.727 0.211 16.335 1.00 91.81 122 GLU A C 1
ATOM 994 O O . GLU A 1 122 ? -17.906 0.030 16.652 1.00 91.81 122 GLU A O 1
ATOM 999 N N . GLN A 1 123 ? -16.264 -0.129 15.127 1.00 91.56 123 GLN A N 1
ATOM 1000 C CA . GLN A 1 123 ? -17.125 -0.723 14.103 1.00 91.56 123 GLN A CA 1
ATOM 1001 C C . GLN A 1 123 ? -17.675 -2.075 14.558 1.00 91.56 123 GLN A C 1
ATOM 1003 O O . GLN A 1 123 ? -18.887 -2.285 14.523 1.00 91.56 123 GLN A O 1
ATOM 1008 N N . VAL A 1 124 ? -16.824 -2.965 15.073 1.00 90.06 124 VAL A N 1
ATOM 1009 C CA . VAL A 1 124 ? -17.264 -4.278 15.565 1.00 90.06 124 VAL A CA 1
ATOM 1010 C C . VAL A 1 124 ? -18.293 -4.125 16.686 1.00 90.06 124 VAL A C 1
ATOM 1012 O O . VAL A 1 124 ? -19.345 -4.756 16.636 1.00 90.06 124 VAL A O 1
ATOM 1015 N N . CYS A 1 125 ? -18.040 -3.249 17.661 1.00 86.81 125 CYS A N 1
ATOM 1016 C CA . CYS A 1 125 ? -18.936 -3.057 18.804 1.00 86.81 125 CYS A CA 1
ATOM 1017 C C . CYS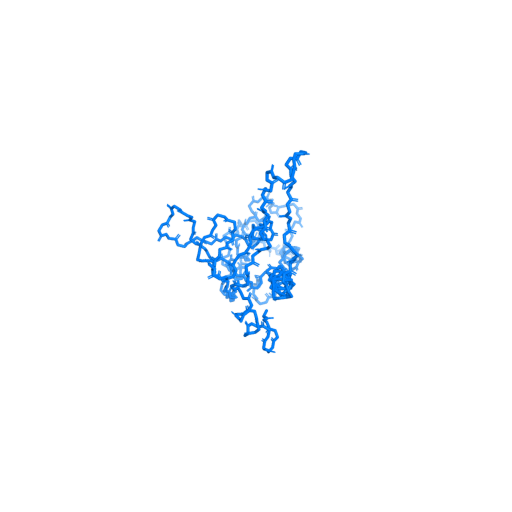 A 1 125 ? -20.216 -2.270 18.475 1.00 86.81 125 CYS A C 1
ATOM 1019 O O . CYS A 1 125 ? -21.139 -2.254 19.289 1.00 86.81 125 CYS A O 1
ATOM 1021 N N . SER A 1 126 ? -20.274 -1.586 17.329 1.00 86.38 126 SER A N 1
ATOM 1022 C CA . SER A 1 126 ? -21.490 -0.912 16.852 1.00 86.38 126 SER A CA 1
ATOM 1023 C C . SER A 1 126 ? -22.395 -1.843 16.042 1.00 86.38 126 SER A C 1
ATOM 1025 O O . SER A 1 126 ? -23.616 -1.740 16.142 1.00 86.38 126 SER A O 1
ATOM 1027 N N . VAL A 1 127 ? -21.813 -2.771 15.276 1.00 86.88 127 VAL A N 1
ATOM 1028 C CA . VAL A 1 127 ? -22.552 -3.761 14.477 1.00 86.88 127 VAL A CA 1
ATOM 1029 C C . VAL A 1 127 ? -23.006 -4.938 15.333 1.00 86.88 127 VAL A C 1
ATOM 1031 O O . VAL A 1 127 ? -24.129 -5.426 15.194 1.00 86.88 127 VAL A O 1
ATOM 1034 N N . VAL A 1 128 ? -22.134 -5.413 16.219 1.00 84.00 128 VAL A N 1
ATOM 1035 C CA . VAL A 1 128 ? -22.418 -6.558 17.073 1.00 84.00 128 VAL A CA 1
ATOM 1036 C C . VAL A 1 128 ? -23.008 -6.049 18.393 1.00 84.00 128 VAL A C 1
ATOM 1038 O O . VAL A 1 128 ? -22.447 -5.149 19.012 1.00 84.00 128 VAL A O 1
ATOM 1041 N N . PRO A 1 129 ? -24.152 -6.583 18.854 1.00 78.00 129 PRO A N 1
ATOM 1042 C CA . PRO A 1 129 ? -24.711 -6.195 20.140 1.00 78.00 129 PRO A CA 1
ATOM 1043 C C . PRO A 1 129 ? -23.960 -6.881 21.300 1.00 78.00 129 PRO A C 1
ATOM 1045 O O . PRO A 1 129 ? -23.594 -8.050 21.177 1.00 78.00 129 PRO A O 1
ATOM 1048 N N . PRO A 1 130 ? -23.833 -6.245 22.483 1.00 72.56 130 PRO A N 1
ATOM 1049 C CA . PRO A 1 130 ? -23.028 -6.757 23.605 1.00 72.56 130 PRO A CA 1
ATOM 1050 C C . PRO A 1 130 ? -23.410 -8.143 24.146 1.00 72.5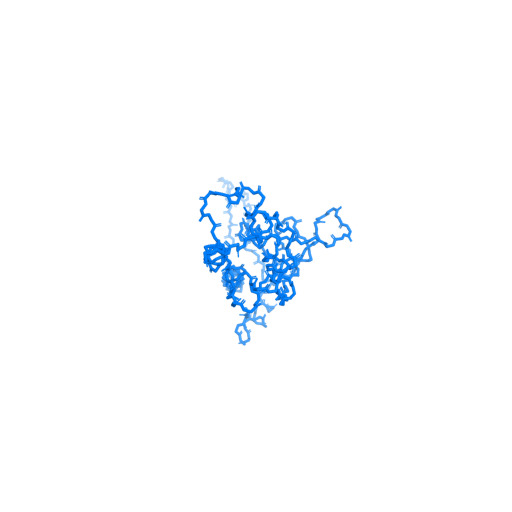6 130 PRO A C 1
ATOM 1052 O O . PRO A 1 130 ? -22.615 -8.797 24.811 1.00 72.56 130 PRO A O 1
ATOM 1055 N N . LYS A 1 131 ? -24.642 -8.598 23.892 1.00 72.38 131 LYS A N 1
ATOM 1056 C CA . LYS A 1 131 ? -25.184 -9.873 24.393 1.00 72.38 131 LYS A CA 1
ATOM 1057 C C . LYS A 1 131 ? -25.087 -11.023 23.386 1.00 72.38 131 LYS A C 1
ATOM 1059 O O . LYS A 1 131 ? -25.588 -12.105 23.662 1.00 72.38 131 LYS A O 1
ATOM 1064 N N . SER A 1 132 ? -24.461 -10.805 22.230 1.00 75.19 132 SER A N 1
ATOM 1065 C CA . SER A 1 132 ? -24.301 -11.819 21.177 1.00 75.19 132 SER A CA 1
ATOM 1066 C C . SER A 1 132 ? -23.233 -12.878 21.481 1.00 75.19 132 SER A C 1
ATOM 1068 O O . SER A 1 132 ? -23.036 -13.789 20.683 1.00 75.19 132 SER A O 1
ATOM 1070 N N . GLY A 1 133 ? -22.520 -12.754 22.606 1.00 73.94 133 GLY A N 1
ATOM 1071 C CA . GLY A 1 133 ? -21.418 -13.646 22.971 1.00 73.94 133 GLY A CA 1
ATOM 1072 C C . GLY A 1 133 ? -20.057 -13.232 22.405 1.00 73.94 133 GLY A C 1
ATOM 1073 O O . GLY A 1 133 ? -19.072 -13.915 22.667 1.00 73.94 133 GLY A O 1
ATOM 1074 N N . MET A 1 134 ? -19.959 -12.110 21.682 1.00 81.06 134 MET A N 1
ATOM 1075 C CA . MET A 1 134 ? -18.669 -11.594 21.223 1.00 81.06 134 MET A CA 1
ATOM 1076 C C . MET A 1 134 ? -17.914 -10.917 22.372 1.00 81.06 134 MET A C 1
ATOM 1078 O O . MET A 1 134 ? -18.313 -9.865 22.868 1.00 81.06 134 MET A O 1
ATOM 1082 N N . THR A 1 135 ? -16.822 -11.539 22.811 1.00 85.94 135 THR A N 1
ATOM 1083 C CA . THR A 1 135 ? -16.016 -11.073 23.949 1.00 85.94 135 THR A CA 1
ATOM 1084 C C . THR A 1 135 ? -14.799 -10.263 23.497 1.00 85.94 135 THR A C 1
ATOM 1086 O O . THR A 1 135 ? -14.363 -10.365 22.351 1.00 85.94 135 THR A O 1
ATOM 1089 N N . LYS A 1 136 ? -14.203 -9.480 24.409 1.00 86.75 136 LYS A N 1
ATOM 1090 C CA . LYS A 1 136 ? -12.972 -8.714 24.142 1.00 86.75 136 LYS A CA 1
ATOM 1091 C C . LYS A 1 136 ? -11.844 -9.574 23.522 1.00 86.75 136 LYS A C 1
ATOM 1093 O O . LYS A 1 136 ? -11.307 -9.141 22.505 1.00 86.75 136 LYS A O 1
ATOM 1098 N N . PRO A 1 137 ? -11.519 -10.780 24.038 1.00 89.06 137 PRO A N 1
ATOM 1099 C CA . PRO A 1 137 ? -10.510 -11.648 23.420 1.00 89.06 137 PRO A CA 1
ATOM 1100 C C . PRO A 1 137 ? -10.857 -12.088 21.993 1.00 89.06 137 PRO A C 1
ATOM 1102 O O . PRO A 1 137 ? -9.969 -12.194 21.159 1.00 89.06 137 PRO A O 1
ATOM 1105 N N . MET A 1 138 ? -12.140 -12.304 21.681 1.00 89.56 138 MET A N 1
ATOM 1106 C CA . MET A 1 138 ? -12.560 -12.668 20.319 1.00 89.56 138 MET A CA 1
ATOM 1107 C C . MET A 1 138 ? -12.391 -11.504 19.340 1.00 89.56 138 MET A C 1
ATOM 1109 O O . MET A 1 138 ? -12.053 -11.721 18.182 1.00 89.56 138 MET A O 1
ATOM 1113 N N . ILE A 1 139 ? -12.618 -10.268 19.793 1.00 90.06 139 ILE A N 1
ATOM 1114 C CA . ILE A 1 139 ? -12.383 -9.065 18.980 1.00 90.06 139 ILE A CA 1
ATOM 1115 C C . ILE A 1 139 ? -10.881 -8.873 18.743 1.00 90.06 139 ILE A C 1
ATOM 1117 O O . ILE A 1 139 ? -10.490 -8.489 17.645 1.00 90.06 139 ILE A O 1
ATOM 1121 N N . GLN A 1 140 ? -10.048 -9.177 19.741 1.00 90.00 140 GLN A N 1
ATOM 1122 C CA . GLN A 1 140 ? -8.595 -9.160 19.592 1.00 90.00 140 GLN A CA 1
ATOM 1123 C C . GLN A 1 140 ? -8.103 -10.216 18.596 1.00 90.00 140 GLN A C 1
ATOM 1125 O O . GLN A 1 140 ? -7.400 -9.857 17.661 1.00 90.00 140 GLN A O 1
ATOM 1130 N N . ASP A 1 141 ? -8.528 -11.478 18.728 1.00 88.94 141 ASP A N 1
ATOM 1131 C CA . ASP A 1 141 ? -8.186 -12.549 17.772 1.00 88.94 141 ASP A CA 1
ATOM 1132 C C . ASP A 1 141 ? -8.657 -12.196 16.352 1.00 88.94 141 ASP A C 1
ATOM 1134 O O . ASP A 1 141 ? -7.950 -12.413 15.371 1.00 88.94 141 ASP A O 1
ATOM 1138 N N . LEU A 1 142 ? -9.831 -11.570 16.223 1.00 90.38 142 LEU A N 1
ATOM 1139 C CA . LEU A 1 142 ? -10.307 -11.086 14.931 1.00 90.38 142 LEU A CA 1
ATOM 1140 C C . LEU A 1 142 ? -9.420 -9.959 14.375 1.00 90.38 142 LEU A C 1
ATOM 1142 O O . LEU A 1 142 ? -9.120 -9.965 13.184 1.00 90.38 142 LEU A O 1
ATOM 1146 N N . ALA A 1 143 ? -8.980 -9.018 15.214 1.00 89.12 143 ALA A N 1
ATOM 1147 C CA . ALA A 1 143 ? -8.048 -7.968 14.812 1.00 89.12 143 ALA A CA 1
ATOM 1148 C C . ALA A 1 143 ? -6.702 -8.561 14.364 1.00 89.12 143 ALA A C 1
ATOM 1150 O O . ALA A 1 143 ? -6.218 -8.207 13.296 1.00 89.12 143 ALA A O 1
ATOM 1151 N N . GLU A 1 144 ? -6.140 -9.504 15.123 1.00 87.56 144 GLU A N 1
ATOM 1152 C CA . GLU A 1 144 ? -4.880 -10.188 14.796 1.00 87.56 144 GLU A CA 1
ATOM 1153 C C . GLU A 1 144 ? -4.946 -10.954 13.467 1.00 87.56 144 GLU A C 1
ATOM 1155 O O . GLU A 1 144 ? -3.941 -11.059 12.770 1.00 87.56 144 GLU A O 1
ATOM 1160 N N . ARG A 1 145 ? -6.121 -11.473 13.090 1.00 85.69 145 ARG A N 1
ATOM 1161 C CA . ARG A 1 145 ? -6.315 -12.180 11.812 1.00 85.69 145 ARG A CA 1
ATOM 1162 C C . ARG A 1 145 ? -6.590 -11.265 10.627 1.00 85.69 145 ARG A C 1
ATOM 1164 O O . ARG A 1 145 ? -6.320 -11.657 9.495 1.00 85.69 145 ARG A O 1
ATOM 1171 N N . LEU A 1 146 ? -7.211 -10.111 10.862 1.00 84.62 146 LEU A N 1
ATOM 1172 C CA . LEU A 1 146 ? -7.624 -9.193 9.798 1.00 84.62 146 LEU A CA 1
ATOM 1173 C C . LEU A 1 146 ? -6.583 -8.117 9.504 1.00 84.62 146 LEU A C 1
ATOM 1175 O O . LEU A 1 146 ? -6.519 -7.630 8.377 1.00 84.62 146 LEU A O 1
ATOM 1179 N N . PHE A 1 147 ? -5.795 -7.722 10.500 1.00 81.88 147 PHE A N 1
ATOM 1180 C CA . PHE A 1 147 ? -4.700 -6.789 10.303 1.00 81.88 147 PHE A CA 1
ATOM 1181 C C . PHE A 1 147 ? -3.424 -7.537 9.930 1.00 81.88 147 PHE A C 1
ATOM 1183 O O . PHE A 1 147 ? -3.062 -8.537 10.535 1.00 81.88 147 PHE A O 1
ATOM 1190 N N . GLU A 1 148 ? -2.697 -7.000 8.956 1.00 72.31 148 GLU A N 1
ATOM 1191 C CA . GLU A 1 148 ? -1.413 -7.555 8.508 1.00 72.31 148 GLU A CA 1
ATOM 1192 C C . GLU A 1 148 ? -0.250 -7.160 9.448 1.00 72.31 148 GLU A C 1
ATOM 1194 O O . GLU A 1 148 ? 0.902 -7.504 9.200 1.00 72.31 148 GLU A O 1
ATOM 1199 N N . PHE A 1 149 ? -0.536 -6.447 10.548 1.00 74.50 149 PHE A N 1
ATOM 1200 C CA . PHE A 1 149 ? 0.431 -6.084 11.585 1.00 74.50 149 PHE A CA 1
ATOM 1201 C C . PHE A 1 149 ? 0.128 -6.790 12.909 1.00 74.50 149 PHE A C 1
ATOM 1203 O O . PHE A 1 149 ? -1.027 -7.030 13.252 1.00 74.50 149 PHE A O 1
ATOM 1210 N N . HIS A 1 150 ? 1.173 -7.067 13.694 1.00 77.44 150 HIS A N 1
ATOM 1211 C CA . HIS A 1 150 ? 1.014 -7.681 15.009 1.00 77.44 150 HIS A CA 1
ATOM 1212 C C . HIS A 1 150 ? 0.264 -6.745 15.968 1.00 77.44 150 HIS A C 1
ATOM 1214 O O . HIS A 1 150 ? 0.742 -5.656 16.300 1.00 77.44 150 HIS A O 1
ATOM 1220 N N . VAL A 1 151 ? -0.909 -7.185 16.418 1.00 78.19 151 VAL A N 1
ATOM 1221 C CA . VAL A 1 151 ? -1.716 -6.507 17.433 1.00 78.19 151 VAL A CA 1
ATOM 1222 C C . VAL A 1 151 ? -1.304 -7.064 18.796 1.00 78.19 151 VAL A C 1
ATOM 1224 O O . VAL A 1 151 ? -1.873 -8.033 19.281 1.00 78.19 151 VAL A O 1
ATOM 1227 N N . GLY A 1 152 ? -0.264 -6.485 19.397 1.00 78.69 152 GLY A N 1
ATOM 1228 C CA . GLY A 1 152 ? 0.141 -6.845 20.758 1.00 78.69 152 GLY A CA 1
ATOM 1229 C C . GLY A 1 152 ? -0.972 -6.561 21.776 1.00 78.69 152 GLY A C 1
ATOM 1230 O O . GLY A 1 152 ? -1.770 -5.636 21.601 1.00 78.69 152 GLY A O 1
ATOM 1231 N N . ASP A 1 153 ? -1.027 -7.341 22.860 1.00 83.00 153 ASP A N 1
ATOM 1232 C CA . ASP A 1 153 ? -2.026 -7.180 23.933 1.00 83.00 153 ASP A CA 1
ATOM 1233 C C . ASP A 1 153 ? -1.958 -5.789 24.595 1.00 83.00 153 ASP A C 1
ATOM 1235 O O . ASP A 1 153 ? -2.976 -5.206 24.967 1.00 83.00 153 ASP A O 1
ATOM 1239 N N . ASP A 1 154 ? -0.763 -5.212 24.693 1.00 79.88 154 ASP A N 1
ATOM 1240 C CA . ASP A 1 154 ? -0.518 -3.845 25.152 1.00 79.88 154 ASP A CA 1
ATOM 1241 C C . ASP A 1 154 ? -1.179 -2.801 24.238 1.00 79.88 154 ASP A C 1
ATOM 1243 O O . ASP A 1 154 ? -1.960 -1.970 24.711 1.00 79.88 154 ASP A O 1
ATOM 1247 N N . VAL A 1 155 ? -0.949 -2.894 22.927 1.00 82.88 155 VAL A N 1
ATOM 1248 C CA . VAL A 1 155 ? -1.536 -1.991 21.926 1.00 82.88 155 VAL A CA 1
ATOM 1249 C C . VAL A 1 155 ? -3.055 -2.149 21.882 1.00 82.88 155 VAL A C 1
ATOM 1251 O O . VAL A 1 155 ? -3.790 -1.159 21.856 1.00 82.88 155 VAL A O 1
ATOM 1254 N N . PHE A 1 156 ? -3.548 -3.388 21.943 1.00 88.19 156 PHE A N 1
ATOM 1255 C CA . PHE A 1 156 ? -4.980 -3.669 21.957 1.00 88.19 156 PHE A CA 1
ATOM 1256 C C . PHE A 1 156 ? -5.666 -3.117 23.207 1.00 88.19 156 PHE A C 1
ATOM 1258 O O . PHE A 1 156 ? -6.768 -2.573 23.124 1.00 88.19 156 PHE A O 1
ATOM 1265 N N . LYS A 1 157 ? -5.029 -3.212 24.379 1.00 88.94 157 LYS A N 1
ATOM 1266 C CA . LYS A 1 157 ? -5.552 -2.622 25.619 1.00 88.94 157 LYS A CA 1
ATOM 1267 C C . LYS A 1 157 ? -5.677 -1.107 25.523 1.00 88.94 157 LYS A C 1
ATOM 1269 O O . LYS A 1 157 ? -6.711 -0.595 25.950 1.00 88.94 157 LYS A O 1
ATOM 1274 N N . VAL A 1 158 ? -4.682 -0.422 24.957 1.00 87.12 158 VAL A N 1
ATOM 1275 C CA . VAL A 1 158 ? -4.739 1.031 24.730 1.00 87.12 158 VAL A CA 1
ATOM 1276 C C . VAL A 1 158 ? -5.895 1.369 23.787 1.00 87.12 158 VAL A C 1
ATOM 1278 O O . VAL A 1 158 ? -6.795 2.114 24.172 1.00 87.12 158 VAL A O 1
ATOM 1281 N N . ALA A 1 159 ? -5.960 0.720 22.619 1.00 89.69 159 ALA A N 1
ATOM 1282 C CA . ALA A 1 159 ? -7.035 0.937 21.649 1.00 89.69 159 ALA A CA 1
ATOM 1283 C C . ALA A 1 159 ? -8.433 0.675 22.236 1.00 89.69 159 ALA A C 1
ATOM 1285 O O . ALA A 1 159 ? -9.376 1.421 21.986 1.00 89.69 159 ALA A O 1
ATOM 1286 N N . TRP A 1 160 ? -8.574 -0.365 23.061 1.00 90.69 160 TRP A N 1
ATOM 1287 C CA . TRP A 1 160 ? -9.832 -0.715 23.723 1.00 90.69 160 TRP A CA 1
ATOM 1288 C C . TRP A 1 160 ? -10.309 0.352 24.715 1.00 90.69 160 TRP A C 1
ATOM 1290 O O . TRP A 1 160 ? -11.513 0.542 24.900 1.00 90.69 160 TRP A O 1
ATOM 1300 N N . VAL A 1 161 ? -9.379 1.018 25.402 1.00 89.31 161 VAL A N 1
ATOM 1301 C CA . VAL A 1 161 ? -9.705 2.098 26.343 1.00 89.31 161 VAL A CA 1
ATOM 1302 C C . VAL A 1 161 ? -10.135 3.353 25.588 1.00 89.31 161 VAL A C 1
ATOM 1304 O O . VAL A 1 161 ? -11.130 3.969 25.977 1.00 89.31 161 VAL A O 1
ATOM 1307 N N . GLU A 1 162 ? -9.424 3.691 24.512 1.00 89.38 162 GLU A N 1
ATOM 1308 C CA . GLU A 1 162 ? -9.674 4.888 23.701 1.00 89.38 162 GLU A CA 1
ATOM 1309 C C . GLU A 1 162 ? -10.931 4.779 22.828 1.00 89.38 162 GLU A C 1
ATOM 1311 O O . GLU A 1 162 ? -11.613 5.778 22.596 1.00 89.38 162 GLU A O 1
ATOM 1316 N N . ALA A 1 163 ? -11.292 3.568 22.403 1.00 89.25 163 ALA A N 1
ATOM 1317 C CA . ALA A 1 163 ? -12.477 3.330 21.593 1.00 89.25 163 ALA A CA 1
ATOM 1318 C C . ALA A 1 163 ? -13.789 3.701 22.312 1.00 89.25 163 ALA A C 1
ATOM 1320 O O . ALA A 1 163 ? -14.041 3.383 23.490 1.00 89.25 163 ALA A O 1
ATOM 1321 N N . LYS A 1 164 ? -14.703 4.310 21.549 1.00 88.56 164 LYS A N 1
ATOM 1322 C CA . LYS A 1 164 ? -16.078 4.641 21.952 1.00 88.56 164 LYS A CA 1
ATOM 1323 C C . LYS A 1 164 ? -16.976 3.404 21.930 1.00 88.56 164 LYS A C 1
ATOM 1325 O O . LYS A 1 164 ? -17.913 3.281 21.149 1.00 88.56 164 LYS A O 1
ATOM 1330 N N . ILE A 1 165 ? -16.685 2.474 22.830 1.00 85.00 165 ILE A N 1
ATOM 1331 C CA . ILE A 1 165 ? -17.400 1.205 22.955 1.00 85.00 165 ILE A CA 1
ATOM 1332 C C . ILE A 1 165 ? -18.687 1.392 23.791 1.00 85.00 165 ILE A C 1
ATOM 1334 O O . ILE A 1 165 ? -18.610 1.978 24.880 1.00 85.00 165 ILE A O 1
ATOM 1338 N N . PRO A 1 166 ? -19.846 0.844 23.365 1.00 81.25 166 PRO A N 1
ATOM 1339 C CA . PRO A 1 166 ? -21.073 0.835 24.162 1.00 81.25 166 PRO A CA 1
ATOM 1340 C C . PRO A 1 166 ? -20.884 0.204 25.552 1.00 81.25 166 PRO A C 1
ATOM 1342 O O . PRO A 1 166 ? -20.170 -0.785 25.725 1.00 81.25 166 PRO A O 1
ATOM 1345 N N . THR A 1 167 ? -21.581 0.724 26.564 1.00 77.50 167 THR A N 1
ATOM 1346 C CA . THR A 1 167 ? -21.448 0.312 27.980 1.00 77.50 167 THR A CA 1
ATOM 1347 C C . THR A 1 167 ? -21.664 -1.182 28.231 1.00 77.50 167 THR A C 1
ATOM 1349 O O . THR A 1 167 ? -21.040 -1.744 29.135 1.00 77.50 167 THR A O 1
ATOM 1352 N N . GLY A 1 168 ? -22.489 -1.848 27.418 1.00 72.25 168 GLY A N 1
ATOM 1353 C CA . GLY A 1 168 ? -22.735 -3.289 27.529 1.00 72.25 168 GLY A CA 1
ATOM 1354 C C . GLY A 1 168 ? -21.501 -4.166 27.281 1.00 72.25 168 GLY A C 1
ATOM 1355 O O . GLY A 1 168 ? -21.471 -5.296 27.746 1.00 72.25 168 GLY A O 1
ATOM 1356 N N . TYR A 1 169 ? -20.478 -3.655 26.591 1.00 72.56 169 TYR A N 1
ATOM 1357 C CA . TYR A 1 169 ? -19.210 -4.360 26.355 1.00 72.56 169 TYR A CA 1
ATOM 1358 C C . TYR A 1 169 ? -18.155 -4.078 27.433 1.00 72.56 169 TYR A C 1
ATOM 1360 O O . TYR A 1 169 ? -17.262 -4.894 27.658 1.00 72.56 169 TYR A O 1
ATOM 1368 N N . LYS A 1 170 ? -18.232 -2.920 28.106 1.00 67.00 170 LYS A N 1
ATOM 1369 C CA . LYS A 1 170 ? -17.293 -2.533 29.178 1.00 67.00 170 LYS A CA 1
ATOM 1370 C C . LYS A 1 170 ? -17.656 -3.161 30.530 1.00 67.00 170 LYS A C 1
ATOM 1372 O O . LYS A 1 170 ? -16.824 -3.207 31.432 1.00 67.00 170 LYS A O 1
ATOM 1377 N N . THR A 1 171 ? -18.876 -3.675 30.675 1.00 58.50 171 THR A N 1
ATOM 1378 C CA . THR A 1 171 ? -19.357 -4.341 31.891 1.00 58.50 171 THR A CA 1
ATOM 1379 C C . THR A 1 171 ? -18.967 -5.820 31.904 1.00 58.50 171 THR A C 1
ATOM 1381 O O . THR A 1 171 ? -19.795 -6.717 31.792 1.00 58.50 171 THR A O 1
ATOM 1384 N N . GLY A 1 172 ? -17.679 -6.087 32.131 1.00 50.81 172 GLY A N 1
ATOM 1385 C CA . GLY A 1 172 ? -17.223 -7.365 32.684 1.00 50.81 172 GLY A CA 1
ATOM 1386 C C . GLY A 1 172 ? -17.635 -7.480 34.154 1.00 50.81 172 GLY A C 1
ATOM 1387 O O . GLY A 1 172 ? -16.793 -7.451 35.047 1.00 50.81 172 GLY A O 1
ATOM 1388 N N . GLY A 1 173 ? -18.938 -7.516 34.430 1.00 39.03 173 GLY A N 1
ATOM 1389 C CA . GLY A 1 173 ? -19.448 -7.701 35.780 1.00 39.03 173 GLY A CA 1
ATOM 1390 C C . GLY A 1 173 ? -19.301 -9.160 36.188 1.00 39.03 173 GLY A C 1
ATOM 1391 O O . GLY A 1 173 ? -20.080 -9.996 35.739 1.00 39.03 173 GLY A O 1
ATOM 1392 N N . ARG A 1 174 ? -18.349 -9.473 37.078 1.00 40.78 174 ARG A N 1
ATOM 1393 C CA . ARG A 1 174 ? -18.517 -10.634 37.965 1.00 40.78 174 ARG A CA 1
ATOM 1394 C C . ARG A 1 174 ? -19.895 -10.489 38.625 1.00 40.78 174 ARG A C 1
ATOM 1396 O O . ARG A 1 174 ? -20.118 -9.450 39.255 1.00 40.78 174 ARG A O 1
ATOM 1403 N N . PRO A 1 175 ? -20.806 -11.474 38.543 1.00 38.44 175 PRO A N 1
ATOM 1404 C CA . PRO A 1 175 ? -21.855 -11.534 39.539 1.00 38.44 175 PRO A CA 1
ATOM 1405 C C . PRO A 1 175 ? -21.141 -11.717 40.878 1.00 38.44 175 PRO A C 1
ATOM 1407 O O . PRO A 1 175 ? -20.360 -12.653 41.046 1.00 38.44 175 PRO A O 1
ATOM 1410 N N . LYS A 1 176 ? -21.340 -10.773 41.802 1.00 40.31 176 LYS A N 1
ATOM 1411 C CA . LYS A 1 176 ? -21.042 -11.024 43.209 1.00 40.31 176 LYS A CA 1
ATOM 1412 C C . LYS A 1 176 ? -21.912 -12.216 43.616 1.00 40.31 176 LYS A C 1
ATOM 1414 O O . LYS A 1 176 ? -23.134 -12.083 43.632 1.00 40.31 176 LYS A O 1
ATOM 1419 N N . GLN A 1 177 ? -21.281 -13.358 43.857 1.00 37.97 177 GLN A N 1
ATOM 1420 C CA . GLN A 1 177 ? -21.774 -14.362 44.791 1.00 37.97 177 GLN A CA 1
ATOM 1421 C C . GLN A 1 177 ? -20.931 -14.239 46.052 1.00 37.97 177 GLN A C 1
ATOM 1423 O O . GLN A 1 177 ? -19.707 -14.008 45.902 1.00 37.97 177 GLN A O 1
#

pLDDT: mean 80.61, std 10.6, range [37.97, 92.12]

Solvent-accessible surface area (backbone atoms only — not comparable to full-atom values): 10438 Å² total; per-residue (Å²): 126,79,60,95,60,53,58,66,50,42,66,72,26,64,77,44,64,78,57,54,73,43,79,38,70,74,68,80,73,67,43,74,50,65,50,75,70,48,72,48,31,55,50,32,50,53,53,49,51,53,52,52,50,49,48,45,58,50,46,71,48,66,49,44,40,32,36,22,25,44,84,88,53,97,55,75,41,83,44,64,47,70,62,60,68,70,44,93,42,77,37,82,89,67,29,28,46,66,69,29,31,65,52,44,80,42,77,56,52,74,67,52,55,44,51,54,49,19,53,50,52,29,52,51,50,69,74,44,61,58,84,74,75,74,46,74,70,56,53,48,54,48,45,46,72,71,40,79,55,89,67,46,72,69,60,48,52,52,24,61,68,73,29,81,60,54,68,67,69,73,60,82,69,73,77,86,124

Foldseek 3Di:
DDDPCLVVLLVVLVPQDAWDWDFAVPPPPTDTDTGDRDPSRVSNVVSVVVVLVVLLVVLVLVQKWKWFAQQPDPDIDTDRSVVQNPFPDQDPVQRDTHRTGPIDIDTDDPVVLLVVLLVQQQVCQVVDDLPPPCALVNSQVVCCVPHSDHCDPVSSVVSVVPHPHDPSRVPPDDPDD

Organism: NCBI:txid1737568

Mean predicted aligned error: 12.57 Å

Radius of gyration: 25.44 Å; Cα contacts (8 Å, |Δi|>4): 189; chains: 1; bounding box: 48×35×98 Å

Nearest PDB structures (foldseek):
  7x3k-assembly1_B  TM=3.786E-01  e=4.768E+00  Saccharomyces cerevisiae
  6kf9-assembly1_G  TM=2.263E-01  e=6.044E+00  Thermococcus kodakarensis KOD1